Protein AF-A0A4U6M040-F1 (afdb_monomer)

Sequence (266 aa):
MNSTPEARLIQARLNLQAALERGDDSAPFRNAVLAAERGLAAAQAEQATAEREQRAADQQRLDERTTSTVSFAHTAVEASAGASVVEGVEMPSLTDDPAVTNAAARLAAAEDRLQREQTRYDAAHVEWTNVGRRLAEKQQVRDLIVARRAGGDERPEDAAELQAITLDIGSLQGIVADKRVAADNLKPLTAQRLVVEAGAALKKAQDAALFSLRKARIRALELALIDEHTAAVIEARAQGLSEFTGIPMLRDTQRVIHRTAAWEDR

Structure (mmCIF, N/CA/C/O backbone):
data_AF-A0A4U6M040-F1
#
_entry.id   AF-A0A4U6M040-F1
#
loop_
_atom_site.group_PDB
_atom_site.id
_atom_site.type_symbol
_atom_site.label_atom_id
_atom_site.label_alt_id
_atom_site.label_comp_id
_atom_site.label_asym_id
_atom_site.label_entity_id
_atom_site.label_seq_id
_atom_site.pdbx_PDB_ins_code
_atom_site.Cartn_x
_atom_site.Cartn_y
_atom_site.Cartn_z
_atom_site.occupancy
_atom_site.B_iso_or_equiv
_atom_site.auth_seq_id
_atom_site.auth_comp_id
_atom_site.auth_asym_id
_atom_site.auth_atom_id
_atom_site.pdbx_PDB_model_num
ATOM 1 N N . MET A 1 1 ? -24.771 -15.435 26.015 1.00 40.56 1 MET A N 1
ATOM 2 C CA . MET A 1 1 ? -23.330 -15.102 25.998 1.00 40.56 1 MET A CA 1
ATOM 3 C C . MET A 1 1 ? -22.561 -16.401 25.824 1.00 40.56 1 MET A C 1
ATOM 5 O O . MET A 1 1 ? -22.598 -17.225 26.726 1.00 40.56 1 MET A O 1
ATOM 9 N N . ASN A 1 2 ? -21.950 -16.630 24.661 1.00 49.09 2 ASN A N 1
ATOM 10 C CA . ASN A 1 2 ? -21.140 -17.830 24.435 1.00 49.09 2 ASN A CA 1
ATOM 11 C C . ASN A 1 2 ? -19.773 -17.624 25.100 1.00 49.09 2 ASN A C 1
ATOM 13 O O . ASN A 1 2 ? -19.044 -16.711 24.726 1.00 49.09 2 ASN A O 1
ATOM 17 N N . SER A 1 3 ? -19.442 -18.435 26.105 1.00 69.50 3 SER A N 1
ATOM 18 C CA . SER A 1 3 ? -18.135 -18.409 26.765 1.00 69.50 3 SER A CA 1
ATOM 19 C C . SER A 1 3 ? -17.027 -18.839 25.795 1.00 69.50 3 SER A C 1
ATOM 21 O O . SER A 1 3 ? -17.204 -19.770 24.993 1.00 69.50 3 SER A O 1
ATOM 23 N N . THR A 1 4 ? -15.877 -18.157 25.849 1.00 88.56 4 THR A N 1
ATOM 24 C CA . THR A 1 4 ? -14.707 -18.492 25.021 1.00 88.56 4 THR A CA 1
ATOM 25 C C . THR A 1 4 ? -14.246 -19.933 25.301 1.00 88.56 4 THR A C 1
ATOM 27 O O . THR A 1 4 ? -14.501 -20.454 26.393 1.00 88.56 4 THR A O 1
ATOM 30 N N . PRO A 1 5 ? -13.597 -20.621 24.341 1.00 87.00 5 PRO A N 1
ATOM 31 C CA . PRO A 1 5 ? -13.080 -21.980 24.552 1.00 87.00 5 PRO A CA 1
ATOM 32 C C . PRO A 1 5 ? -12.163 -22.080 25.784 1.00 87.00 5 PRO A C 1
ATOM 34 O O . PRO A 1 5 ? -12.237 -23.045 26.541 1.00 87.00 5 PRO A O 1
ATOM 37 N N . GLU A 1 6 ? -11.377 -21.033 26.044 1.00 88.06 6 GLU A N 1
ATOM 38 C CA . GLU A 1 6 ? -10.513 -20.896 27.222 1.00 88.06 6 GLU A CA 1
ATOM 39 C C . GLU A 1 6 ? -11.315 -20.769 28.522 1.00 88.06 6 GLU A C 1
ATOM 41 O O . GLU A 1 6 ? -11.050 -21.487 29.485 1.00 88.06 6 GLU A O 1
ATOM 46 N N . ALA A 1 7 ? -12.353 -19.924 28.542 1.00 89.75 7 ALA A N 1
ATOM 47 C CA . ALA A 1 7 ? -13.239 -19.798 29.698 1.00 89.75 7 ALA A CA 1
ATOM 48 C C . ALA A 1 7 ? -13.971 -21.117 30.003 1.00 89.75 7 ALA A C 1
ATOM 50 O O . ALA A 1 7 ? -14.162 -21.470 31.167 1.00 89.75 7 ALA A O 1
ATOM 51 N N . ARG A 1 8 ? -14.333 -21.888 28.967 1.00 90.44 8 ARG A N 1
ATOM 52 C CA . ARG A 1 8 ? -14.920 -23.229 29.124 1.00 90.44 8 ARG A CA 1
ATOM 53 C C . ARG A 1 8 ? -13.936 -24.232 29.729 1.00 90.44 8 ARG A C 1
ATOM 55 O O . ARG A 1 8 ? -14.341 -25.006 30.593 1.00 90.44 8 ARG A O 1
ATOM 62 N N . LEU A 1 9 ? -12.661 -24.201 29.332 1.00 91.44 9 LEU A N 1
ATOM 63 C CA . LEU A 1 9 ? -11.621 -25.055 29.916 1.00 91.44 9 LEU A CA 1
ATOM 64 C C . LEU A 1 9 ? -11.352 -24.711 31.387 1.00 91.44 9 LEU A C 1
ATOM 66 O O . LEU A 1 9 ? -11.275 -25.612 32.223 1.00 91.44 9 LEU A O 1
ATOM 70 N N . ILE A 1 10 ? -11.258 -23.419 31.712 1.00 92.06 10 ILE A N 1
ATOM 71 C CA . ILE A 1 10 ? -11.086 -22.940 33.091 1.00 92.06 10 ILE A CA 1
ATOM 72 C C . ILE A 1 10 ? -12.250 -23.426 33.961 1.00 92.06 10 ILE A C 1
ATOM 74 O O . ILE A 1 10 ? -12.027 -24.039 35.004 1.00 92.06 10 ILE A O 1
ATOM 78 N N . GLN A 1 11 ? -13.489 -23.243 33.497 1.00 91.94 11 GLN A N 1
ATOM 79 C CA . GLN A 1 11 ? -14.671 -23.684 34.235 1.00 91.94 11 GLN A CA 1
ATOM 80 C C . GLN A 1 11 ? -14.723 -25.211 34.411 1.00 91.94 11 GLN A C 1
ATOM 82 O O . GLN A 1 11 ? -15.058 -25.693 35.491 1.00 91.94 11 GLN A O 1
ATOM 87 N N . ALA A 1 12 ? -14.368 -25.988 33.382 1.00 90.56 12 ALA A N 1
ATOM 88 C CA . ALA A 1 12 ? -14.341 -27.449 33.467 1.00 90.56 12 ALA A CA 1
ATOM 89 C C . ALA A 1 12 ? -13.306 -27.955 34.490 1.00 90.56 12 ALA A C 1
ATOM 91 O O . ALA A 1 12 ? -13.589 -28.894 35.237 1.00 90.56 12 ALA A O 1
ATOM 92 N N . ARG A 1 13 ? -12.134 -27.308 34.571 1.00 91.50 13 ARG A N 1
ATOM 93 C CA . ARG A 1 13 ? -11.087 -27.634 35.554 1.00 91.50 13 ARG A CA 1
ATOM 94 C C . ARG A 1 13 ? -11.500 -27.280 36.982 1.00 91.50 13 ARG A C 1
ATOM 96 O O . ARG A 1 13 ? -11.292 -28.095 37.876 1.00 91.50 13 ARG A O 1
ATOM 103 N N . LEU A 1 14 ? -12.144 -26.129 37.181 1.00 92.94 14 LEU A N 1
ATOM 104 C CA . LEU A 1 14 ? -12.703 -25.740 38.483 1.00 92.94 14 LEU A CA 1
ATOM 105 C C . LEU A 1 14 ? -13.760 -26.742 38.969 1.00 92.94 14 LEU A C 1
ATOM 107 O O . LEU A 1 14 ? -13.735 -27.161 40.124 1.00 92.94 14 LEU A O 1
ATOM 111 N N . ASN A 1 15 ? -14.647 -27.189 38.075 1.00 88.44 15 ASN A N 1
ATOM 112 C CA . ASN A 1 15 ? -15.672 -28.178 38.412 1.00 88.44 15 ASN A CA 1
ATOM 113 C C . ASN A 1 15 ? -15.065 -29.547 38.778 1.00 88.44 15 ASN A C 1
ATOM 115 O O . ASN A 1 15 ? -15.544 -30.198 39.704 1.00 88.44 15 ASN A O 1
ATOM 119 N N . LEU A 1 16 ? -13.999 -29.974 38.088 1.00 87.06 16 LEU A N 1
ATOM 120 C CA . LEU A 1 16 ? -13.255 -31.191 38.436 1.00 87.06 16 LEU A CA 1
ATOM 121 C C . LEU A 1 16 ? -12.594 -31.076 39.813 1.00 87.06 16 LEU A C 1
ATOM 123 O O . LEU A 1 16 ? -12.681 -32.011 40.604 1.00 87.06 16 LEU A O 1
ATOM 127 N N . GLN A 1 17 ? -11.966 -29.939 40.111 1.00 87.69 17 GLN A N 1
ATOM 128 C CA . GLN A 1 17 ? -11.338 -29.701 41.409 1.00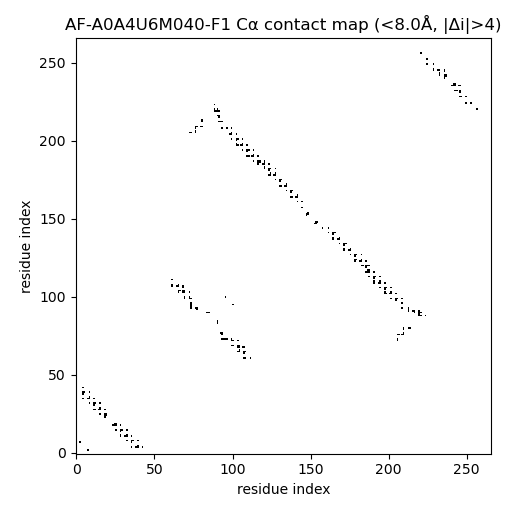 87.69 17 GLN A CA 1
ATOM 129 C C . GLN A 1 17 ? -12.365 -29.774 42.550 1.00 87.69 17 GLN A C 1
ATOM 131 O O . GLN A 1 17 ? -12.162 -30.521 43.504 1.00 87.69 17 GLN A O 1
ATOM 136 N N . ALA A 1 18 ? -13.509 -29.103 42.406 1.00 81.44 18 ALA A N 1
ATOM 137 C CA . ALA A 1 18 ? -14.580 -29.131 43.402 1.00 81.44 18 ALA A CA 1
ATOM 138 C C . ALA A 1 18 ? -15.203 -30.531 43.597 1.00 81.44 18 ALA A C 1
ATOM 140 O O . ALA A 1 18 ? -15.710 -30.841 44.675 1.00 81.44 18 ALA A O 1
ATOM 141 N N . ALA A 1 19 ? -15.208 -31.384 42.567 1.00 77.94 19 ALA A N 1
ATOM 142 C CA . ALA A 1 19 ? -15.653 -32.776 42.685 1.00 77.94 19 ALA A CA 1
ATOM 143 C C . ALA A 1 19 ? -14.635 -33.643 43.444 1.00 77.94 19 ALA A C 1
ATOM 145 O O . ALA A 1 19 ? -15.022 -34.448 44.289 1.00 77.94 19 ALA A O 1
ATOM 146 N N . LEU A 1 20 ? -13.337 -33.439 43.195 1.00 80.62 20 LEU A N 1
ATOM 147 C CA . LEU A 1 20 ? -12.260 -34.137 43.904 1.00 80.62 20 LEU A CA 1
ATOM 148 C C . LEU A 1 20 ? -12.205 -33.756 45.390 1.00 80.62 20 LEU A C 1
ATOM 150 O O . LEU A 1 20 ? -12.041 -34.635 46.229 1.00 80.62 20 LEU A O 1
ATOM 154 N N . GLU A 1 21 ? -12.392 -32.475 45.719 1.00 81.44 21 GLU A N 1
ATOM 155 C CA . GLU A 1 21 ? -12.419 -31.980 47.106 1.00 81.44 21 GLU A CA 1
ATOM 156 C C . GLU A 1 21 ? -13.603 -32.537 47.914 1.00 81.44 21 GLU A C 1
ATOM 158 O O . GLU A 1 21 ? -13.488 -32.734 49.122 1.00 81.44 21 GLU A O 1
ATOM 163 N N . ARG A 1 22 ? -14.731 -32.830 47.253 1.00 85.50 22 ARG A N 1
ATOM 164 C CA . ARG A 1 22 ? -15.936 -33.404 47.878 1.00 85.50 22 ARG A CA 1
ATOM 165 C C . ARG A 1 22 ? -15.965 -34.937 47.894 1.00 85.50 22 ARG A C 1
ATOM 167 O O . ARG A 1 22 ? -16.805 -35.506 48.583 1.00 85.50 22 ARG A O 1
ATOM 174 N N . GLY A 1 23 ? -15.055 -35.599 47.173 1.00 80.12 23 GLY A N 1
ATOM 175 C CA . GLY A 1 23 ? -15.032 -37.060 47.032 1.00 80.12 23 GLY A CA 1
ATOM 176 C C . GLY A 1 23 ? -16.113 -37.625 46.097 1.00 80.12 23 GLY A C 1
ATOM 177 O O . GLY A 1 23 ? -16.429 -38.809 46.188 1.00 80.12 23 GLY A O 1
ATOM 178 N N . ASP A 1 24 ? -16.676 -36.793 45.215 1.00 84.00 24 ASP A N 1
ATOM 179 C CA . ASP A 1 24 ? -17.697 -37.191 44.238 1.00 84.00 24 ASP A CA 1
ATOM 180 C C . ASP A 1 24 ? -17.094 -38.040 43.096 1.00 84.00 24 ASP A C 1
ATOM 182 O O . ASP A 1 24 ? -15.877 -38.059 42.872 1.00 84.00 24 ASP A O 1
ATOM 186 N N . ASP A 1 25 ? -17.946 -38.701 42.300 1.00 82.50 25 ASP A N 1
ATOM 187 C CA . ASP A 1 25 ? -17.506 -39.337 41.052 1.00 82.50 25 ASP A CA 1
ATOM 188 C C . ASP A 1 25 ? -16.893 -38.293 40.098 1.00 82.50 25 ASP A C 1
ATOM 190 O O . ASP A 1 25 ? -17.564 -37.406 39.566 1.00 82.50 25 ASP A O 1
ATOM 194 N N . SER A 1 26 ? -15.582 -38.410 39.876 1.00 86.56 26 SER A N 1
ATOM 195 C CA . SER A 1 26 ? -14.810 -37.480 39.049 1.00 86.56 26 SER A CA 1
ATOM 196 C C . SER A 1 26 ? -14.852 -37.798 37.549 1.00 86.56 26 SER A C 1
ATOM 198 O O . SER A 1 26 ? -14.445 -36.956 36.743 1.00 86.56 26 SER A O 1
ATOM 200 N N . ALA A 1 27 ? -15.344 -38.975 37.144 1.00 85.81 27 ALA A N 1
ATOM 201 C CA . ALA A 1 27 ? -15.404 -39.392 35.742 1.00 85.81 27 ALA A CA 1
ATOM 202 C C . ALA A 1 27 ? -16.131 -38.390 34.814 1.00 85.81 27 ALA A C 1
ATOM 204 O O . ALA A 1 27 ? -15.547 -38.012 33.789 1.00 85.81 27 ALA A O 1
ATOM 205 N N . PRO A 1 28 ? -17.339 -37.879 35.140 1.00 84.56 28 PRO A N 1
ATOM 206 C CA . PRO A 1 28 ? -18.028 -36.909 34.283 1.00 84.56 28 PRO A CA 1
ATOM 207 C C . PRO A 1 28 ? -17.266 -35.582 34.145 1.00 84.56 28 PRO A C 1
ATOM 209 O O . PRO A 1 28 ? -17.227 -35.002 33.059 1.00 84.56 28 PRO A O 1
ATOM 212 N N . PHE A 1 29 ? -16.597 -35.121 35.205 1.00 80.88 29 PHE A N 1
ATOM 213 C CA . PHE A 1 29 ? -15.828 -33.873 35.182 1.00 80.88 29 PHE A CA 1
ATOM 214 C C . PHE A 1 29 ? -14.517 -34.009 34.399 1.00 80.88 29 PHE A C 1
ATOM 216 O O . PHE A 1 29 ? -14.142 -33.097 33.664 1.00 80.88 29 PHE A O 1
ATOM 223 N N . ARG A 1 30 ? -13.852 -35.171 34.473 1.00 87.25 30 ARG A N 1
ATOM 224 C CA . ARG A 1 30 ? -12.689 -35.482 33.623 1.00 87.25 30 ARG A CA 1
ATOM 225 C C . ARG A 1 30 ? -13.071 -35.503 32.143 1.00 87.25 30 ARG A C 1
ATOM 227 O O . ARG A 1 30 ? -12.356 -34.932 31.322 1.00 87.25 30 ARG A O 1
ATOM 234 N N . ASN A 1 31 ? -14.225 -36.080 31.806 1.00 89.06 31 ASN A N 1
ATOM 235 C CA . ASN A 1 31 ? -14.749 -36.054 30.439 1.00 89.06 31 ASN A CA 1
ATOM 236 C C . ASN A 1 31 ? -15.064 -34.626 29.966 1.00 89.06 31 ASN A C 1
ATOM 238 O O . ASN A 1 31 ? -14.783 -34.293 28.815 1.00 89.06 31 ASN A O 1
ATOM 242 N N . ALA A 1 32 ? -15.586 -33.764 30.845 1.00 88.50 32 ALA A N 1
ATOM 243 C CA . ALA A 1 32 ? -15.834 -32.357 30.531 1.00 88.50 32 ALA A CA 1
ATOM 244 C C . ALA A 1 32 ? -14.537 -31.564 30.275 1.00 88.50 32 ALA A C 1
ATOM 246 O O . ALA A 1 32 ? -14.495 -30.767 29.338 1.00 88.50 32 ALA A O 1
ATOM 247 N N . VAL A 1 33 ? -13.469 -31.809 31.048 1.00 91.12 33 VAL A N 1
ATOM 248 C CA . VAL A 1 33 ? -12.138 -31.223 30.789 1.00 91.12 33 VAL A CA 1
ATOM 249 C C . VAL A 1 33 ? -11.610 -31.678 29.429 1.00 91.12 33 VAL A C 1
ATOM 251 O O . VAL A 1 33 ? -11.264 -30.832 28.612 1.00 91.12 33 VAL A O 1
ATOM 254 N N . LEU A 1 34 ? -11.643 -32.982 29.134 1.00 94.06 34 LEU A N 1
ATOM 255 C CA . LEU A 1 34 ? -11.212 -33.511 27.834 1.00 94.06 34 LEU A CA 1
ATOM 256 C C . LEU A 1 34 ? -12.016 -32.919 26.666 1.00 94.06 34 LEU A C 1
ATOM 258 O O . LEU A 1 34 ? -11.453 -32.611 25.616 1.00 94.06 34 LEU A O 1
ATOM 262 N N . ALA A 1 35 ? -13.329 -32.741 26.830 1.00 92.38 35 ALA A N 1
ATOM 263 C CA . ALA A 1 35 ? -14.174 -32.119 25.815 1.00 92.38 35 ALA A CA 1
ATOM 264 C C . ALA A 1 35 ? -13.814 -30.637 25.598 1.00 92.38 35 ALA A C 1
ATOM 266 O O . ALA A 1 35 ? -13.748 -30.184 24.454 1.00 92.38 35 ALA A O 1
ATOM 267 N N . ALA A 1 36 ? -13.535 -29.894 26.673 1.00 92.06 36 ALA A N 1
ATOM 268 C CA . ALA A 1 36 ? -13.109 -28.499 26.594 1.00 92.06 36 ALA A CA 1
ATOM 269 C C . ALA A 1 36 ? -11.708 -28.346 25.974 1.00 92.06 36 ALA A C 1
ATOM 271 O O . ALA A 1 36 ? -11.504 -27.447 25.162 1.00 92.06 36 ALA A O 1
ATOM 272 N N . GLU A 1 37 ? -10.769 -29.245 26.282 1.00 93.75 37 GLU A N 1
ATOM 273 C CA . GLU A 1 37 ? -9.428 -29.270 25.679 1.00 93.75 37 GLU A CA 1
ATOM 274 C C . GLU A 1 37 ? -9.491 -29.561 24.176 1.00 93.75 37 GLU A C 1
ATOM 276 O O . GLU A 1 37 ? -8.850 -28.863 23.391 1.00 93.75 37 GLU A O 1
ATOM 281 N N . ARG A 1 38 ? -10.328 -30.518 23.750 1.00 94.38 38 ARG A N 1
ATOM 282 C CA . ARG A 1 38 ? -10.585 -30.762 22.319 1.00 94.38 38 ARG A CA 1
ATOM 283 C C . ARG A 1 38 ? -11.210 -29.548 21.636 1.00 94.38 38 ARG A C 1
ATOM 285 O O . ARG A 1 38 ? -10.815 -29.216 20.524 1.00 94.38 38 ARG A O 1
ATOM 292 N N . GLY A 1 39 ? -12.159 -28.879 22.293 1.00 92.12 39 GLY A N 1
ATOM 293 C CA . GLY A 1 39 ? -12.784 -27.662 21.770 1.00 92.12 39 GLY A CA 1
ATOM 294 C C . GLY A 1 39 ? -11.798 -26.500 21.613 1.00 92.12 39 GLY A C 1
ATOM 295 O O . GLY A 1 39 ? -11.846 -25.793 20.610 1.00 92.12 39 GLY A O 1
ATOM 296 N N . LEU A 1 40 ? -10.878 -26.325 22.567 1.00 92.62 40 LEU A N 1
ATOM 297 C CA . LEU A 1 40 ? -9.805 -25.333 22.473 1.00 92.62 40 LEU A CA 1
ATOM 298 C C . LEU A 1 40 ? -8.827 -25.670 21.340 1.00 92.62 40 LEU A C 1
ATOM 300 O O . LEU A 1 40 ? -8.502 -24.794 20.545 1.00 92.62 40 LEU A O 1
ATOM 304 N N . ALA A 1 41 ? -8.408 -26.934 21.230 1.00 94.06 41 ALA A N 1
ATOM 305 C CA . ALA A 1 41 ? -7.524 -27.384 20.158 1.00 94.06 41 ALA A CA 1
ATOM 306 C C . ALA A 1 41 ? -8.159 -27.195 18.768 1.00 94.06 41 ALA A C 1
ATOM 308 O O . ALA A 1 41 ? -7.481 -26.753 17.843 1.00 94.06 41 ALA A O 1
ATOM 309 N N . ALA A 1 42 ? -9.460 -27.471 18.625 1.00 93.31 42 ALA A N 1
ATOM 310 C CA . ALA A 1 42 ? -10.199 -27.230 17.386 1.00 93.31 42 ALA A CA 1
ATOM 311 C C . ALA A 1 42 ? -10.252 -25.734 17.032 1.00 93.31 42 ALA A C 1
ATOM 313 O O . ALA A 1 42 ? -9.921 -25.368 15.909 1.00 93.31 42 ALA A O 1
ATOM 314 N N . ALA A 1 43 ? -10.567 -24.865 17.998 1.00 91.44 43 ALA A N 1
ATOM 315 C CA . ALA A 1 43 ? -10.590 -23.417 17.779 1.00 91.44 43 ALA A CA 1
ATOM 316 C C . ALA A 1 43 ? -9.208 -22.860 17.385 1.00 91.44 43 ALA A C 1
ATOM 318 O O . ALA A 1 43 ? -9.101 -22.016 16.498 1.00 91.44 43 ALA A O 1
ATOM 319 N N . GLN A 1 44 ? -8.136 -23.362 18.004 1.00 93.12 44 GLN A N 1
ATOM 320 C CA . GLN A 1 44 ? -6.764 -22.993 17.642 1.00 93.12 44 GLN A CA 1
ATOM 321 C C . GLN A 1 44 ? -6.383 -23.492 16.243 1.00 93.12 44 GLN A C 1
ATOM 323 O O . GLN A 1 44 ? -5.707 -22.778 15.504 1.00 93.12 44 GLN A O 1
ATOM 328 N N . ALA A 1 45 ? -6.819 -24.696 15.863 1.00 93.56 45 ALA A N 1
ATOM 329 C CA . ALA A 1 45 ? -6.592 -25.231 14.526 1.00 93.56 45 ALA A CA 1
ATOM 330 C C . ALA A 1 45 ? -7.321 -24.405 13.453 1.00 93.56 45 ALA A C 1
ATOM 332 O O . ALA A 1 45 ? -6.696 -24.051 12.457 1.00 93.56 45 ALA A O 1
ATOM 333 N N . GLU A 1 46 ? -8.585 -24.039 13.686 1.00 92.62 46 GLU A N 1
ATOM 334 C CA . GLU A 1 46 ? -9.373 -23.167 12.799 1.00 92.62 46 GLU A CA 1
ATOM 335 C C . GLU A 1 46 ? -8.731 -21.784 12.634 1.00 92.62 46 GLU A C 1
ATOM 337 O O . GLU A 1 46 ? -8.613 -21.266 11.520 1.00 92.62 46 GLU A O 1
ATOM 342 N N . GLN A 1 47 ? -8.251 -21.195 13.732 1.00 91.56 47 GLN A N 1
ATOM 343 C CA . GLN A 1 47 ? -7.536 -19.924 13.677 1.00 91.56 47 GLN A CA 1
ATOM 344 C C . GLN A 1 47 ? -6.228 -20.054 12.886 1.00 91.56 47 GLN A C 1
ATOM 346 O O . GLN A 1 47 ? -5.940 -19.226 12.023 1.00 91.56 47 GLN A O 1
ATOM 351 N N . ALA A 1 48 ? -5.457 -21.119 13.117 1.00 92.62 48 ALA A N 1
ATOM 352 C CA . ALA A 1 48 ? -4.222 -21.363 12.383 1.00 92.62 48 ALA A CA 1
ATOM 353 C C . ALA A 1 48 ? -4.467 -21.577 10.879 1.00 92.62 48 ALA A C 1
ATOM 355 O O . ALA A 1 48 ? -3.650 -21.141 10.067 1.00 92.62 48 ALA A O 1
ATOM 356 N N . THR A 1 49 ? -5.566 -22.229 10.485 1.00 94.25 49 THR A N 1
ATOM 357 C CA . THR A 1 49 ? -5.941 -22.368 9.070 1.00 94.25 49 THR A CA 1
ATOM 358 C C . THR A 1 49 ? -6.341 -21.031 8.460 1.00 94.25 49 THR A C 1
ATOM 360 O O . THR A 1 49 ? -5.795 -20.676 7.417 1.00 94.25 49 THR A O 1
ATOM 363 N N . ALA A 1 50 ? -7.178 -20.244 9.142 1.00 91.88 50 ALA A N 1
ATOM 364 C CA . ALA A 1 50 ? -7.593 -18.926 8.663 1.00 91.88 50 ALA A CA 1
ATOM 365 C C . ALA A 1 50 ? -6.394 -17.977 8.488 1.00 91.88 50 ALA A C 1
ATOM 367 O O . ALA A 1 50 ? -6.279 -17.284 7.480 1.00 91.88 50 ALA A O 1
ATOM 368 N N . GLU A 1 51 ? -5.440 -17.993 9.425 1.00 92.69 51 GLU A N 1
ATOM 369 C CA . GLU A 1 51 ? -4.211 -17.205 9.310 1.00 92.69 51 GLU A CA 1
ATOM 370 C C . GLU A 1 51 ? -3.339 -17.643 8.127 1.00 92.69 51 GLU A C 1
ATOM 372 O O . GLU A 1 51 ? -2.728 -16.801 7.467 1.00 92.69 51 GLU A O 1
ATOM 377 N N . ARG A 1 52 ? -3.249 -18.949 7.847 1.00 93.31 52 ARG A N 1
ATOM 378 C CA . ARG A 1 52 ? -2.494 -19.458 6.691 1.00 93.31 52 ARG A CA 1
ATOM 379 C C . ARG A 1 52 ? -3.144 -19.043 5.377 1.00 93.31 52 ARG A C 1
ATOM 381 O O . ARG A 1 52 ? -2.434 -18.585 4.487 1.00 93.31 52 ARG A O 1
ATOM 388 N N . GLU A 1 53 ? -4.461 -19.174 5.271 1.00 93.81 53 GLU A N 1
ATOM 389 C CA . GLU A 1 53 ? -5.228 -18.762 4.092 1.00 93.81 53 GLU A CA 1
ATOM 390 C C . GLU A 1 53 ? -5.090 -17.261 3.839 1.00 93.81 53 GLU A C 1
ATOM 392 O O . GLU A 1 53 ? -4.804 -16.844 2.718 1.00 93.81 53 GLU A O 1
ATOM 397 N N . GLN A 1 54 ? -5.191 -16.449 4.892 1.00 91.69 54 GLN A N 1
ATOM 398 C CA . GLN A 1 54 ? -5.009 -15.007 4.784 1.00 91.69 54 GLN A CA 1
ATOM 399 C C . GLN A 1 54 ? -3.592 -14.643 4.325 1.00 91.69 54 GLN A C 1
ATOM 401 O O . GLN A 1 54 ? -3.432 -13.817 3.429 1.00 91.69 54 GLN A O 1
ATOM 406 N N . ARG A 1 55 ? -2.555 -15.289 4.877 1.00 89.19 55 ARG A N 1
ATOM 407 C CA . ARG A 1 55 ? -1.164 -15.076 4.436 1.00 89.19 55 ARG A CA 1
ATOM 408 C C . ARG A 1 55 ? -0.953 -15.489 2.979 1.00 89.19 55 ARG A C 1
ATOM 410 O O . ARG A 1 55 ? -0.246 -14.790 2.261 1.00 89.19 55 ARG A O 1
ATOM 417 N N . ALA A 1 56 ? -1.558 -16.592 2.543 1.00 92.62 56 ALA A N 1
ATOM 418 C CA . ALA A 1 56 ? -1.481 -17.042 1.156 1.00 92.62 56 ALA A CA 1
ATOM 419 C C . ALA A 1 56 ? -2.152 -16.042 0.199 1.00 92.62 56 ALA A C 1
ATOM 421 O O . ALA A 1 56 ? -1.554 -15.665 -0.806 1.00 92.62 56 ALA A O 1
ATOM 422 N N . ALA A 1 57 ? -3.344 -15.547 0.545 1.00 91.62 57 ALA A N 1
ATOM 423 C CA . ALA A 1 57 ? -4.043 -14.528 -0.238 1.00 91.62 57 ALA A CA 1
ATOM 424 C C . ALA A 1 57 ? -3.272 -13.196 -0.282 1.00 91.62 57 ALA A C 1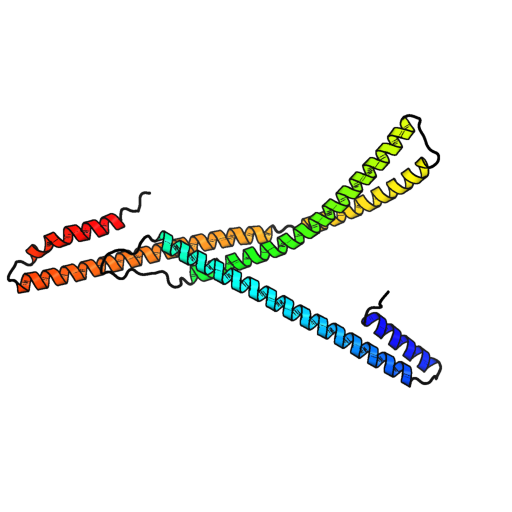
ATOM 426 O O . ALA A 1 57 ? -3.197 -12.543 -1.323 1.00 91.62 57 ALA A O 1
ATOM 427 N N . ASP A 1 58 ? -2.664 -12.789 0.835 1.00 87.19 58 ASP A N 1
ATOM 428 C CA . ASP A 1 58 ? -1.826 -11.592 0.897 1.00 87.19 58 ASP A CA 1
ATOM 429 C C . ASP A 1 58 ? -0.591 -11.710 -0.002 1.00 87.19 58 ASP A C 1
ATOM 431 O O . ASP A 1 58 ? -0.271 -10.757 -0.714 1.00 87.19 58 ASP A O 1
ATOM 435 N N . GLN A 1 59 ? 0.066 -12.873 -0.005 1.00 90.38 59 GLN A N 1
ATOM 436 C CA . GLN A 1 59 ? 1.216 -13.129 -0.867 1.00 90.38 59 GLN A CA 1
ATOM 437 C C . GLN A 1 59 ? 0.822 -13.111 -2.347 1.00 90.38 59 GLN A C 1
ATOM 439 O O . GLN A 1 59 ? 1.468 -12.429 -3.137 1.00 90.38 59 GLN A O 1
ATOM 444 N N . GLN A 1 60 ? -0.277 -13.776 -2.709 1.00 92.69 60 GLN A N 1
ATOM 445 C CA . GLN A 1 60 ? -0.745 -13.817 -4.093 1.00 92.69 60 GLN A CA 1
ATOM 446 C C . GLN A 1 60 ? -1.043 -12.412 -4.641 1.00 92.69 60 GLN A C 1
ATOM 448 O O . GLN A 1 60 ? -0.614 -12.075 -5.743 1.00 92.69 60 GLN A O 1
ATOM 453 N N . ARG A 1 61 ? -1.710 -11.553 -3.857 1.00 90.75 61 ARG A N 1
ATOM 454 C CA . ARG A 1 61 ? -1.968 -10.158 -4.260 1.00 90.75 61 ARG A CA 1
ATOM 455 C C . ARG A 1 61 ? -0.679 -9.372 -4.502 1.00 90.75 61 ARG A C 1
ATOM 457 O O . ARG A 1 61 ? -0.619 -8.558 -5.423 1.00 90.75 61 ARG A O 1
ATOM 464 N N . LEU A 1 62 ? 0.345 -9.588 -3.673 1.00 89.81 62 LEU A N 1
ATOM 465 C CA . LEU A 1 62 ? 1.643 -8.936 -3.841 1.00 89.81 62 LEU A CA 1
ATOM 466 C C . LEU A 1 62 ? 2.356 -9.423 -5.110 1.00 89.81 62 LEU A C 1
ATOM 468 O O . LEU A 1 62 ? 2.929 -8.606 -5.834 1.00 89.81 62 LEU A O 1
ATOM 472 N N . ASP A 1 63 ? 2.299 -10.723 -5.393 1.00 90.31 63 ASP A N 1
ATOM 473 C CA . ASP A 1 63 ? 2.914 -11.328 -6.577 1.00 90.31 63 ASP A CA 1
ATOM 474 C C . ASP A 1 63 ? 2.243 -10.834 -7.872 1.00 90.31 63 ASP A C 1
ATOM 476 O O . ASP A 1 63 ? 2.929 -10.437 -8.819 1.00 90.31 63 ASP A O 1
ATOM 480 N N . GLU A 1 64 ? 0.908 -10.763 -7.898 1.00 91.19 64 GLU A N 1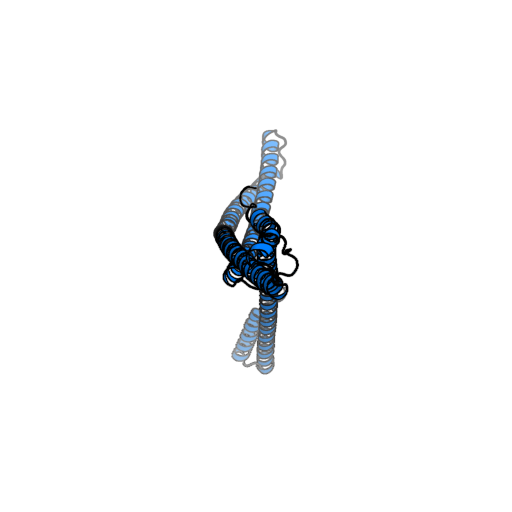
ATOM 481 C CA . GLU A 1 64 ? 0.130 -10.213 -9.018 1.00 91.19 64 GLU A CA 1
ATOM 482 C C . GLU A 1 64 ? 0.488 -8.743 -9.284 1.00 91.19 64 GLU A C 1
ATOM 484 O O . GLU A 1 64 ? 0.775 -8.356 -10.422 1.00 91.19 64 GLU A O 1
ATOM 489 N N . ARG A 1 65 ? 0.551 -7.922 -8.227 1.00 91.00 65 ARG A N 1
ATOM 490 C CA . ARG A 1 65 ? 0.935 -6.509 -8.338 1.00 91.00 65 ARG A CA 1
ATOM 491 C C . ARG A 1 65 ? 2.372 -6.351 -8.824 1.00 91.00 65 ARG A C 1
ATOM 493 O O . ARG A 1 65 ? 2.631 -5.538 -9.705 1.00 91.00 65 ARG A O 1
ATOM 500 N N . THR A 1 66 ? 3.293 -7.145 -8.284 1.00 90.44 66 THR A N 1
ATOM 501 C CA . THR A 1 66 ? 4.703 -7.143 -8.693 1.00 90.44 66 THR A CA 1
ATOM 502 C C . THR A 1 66 ? 4.834 -7.469 -10.175 1.00 90.44 66 THR A C 1
ATOM 504 O O . THR A 1 66 ? 5.466 -6.715 -10.912 1.00 90.44 66 THR A O 1
ATOM 507 N N . THR A 1 67 ? 4.174 -8.536 -10.626 1.00 91.62 67 THR A N 1
ATOM 508 C CA . THR A 1 67 ? 4.176 -8.962 -12.031 1.00 91.62 67 THR A CA 1
ATOM 509 C C . THR A 1 67 ? 3.632 -7.861 -12.943 1.00 91.62 67 THR A C 1
ATOM 511 O O . THR A 1 67 ? 4.263 -7.514 -13.943 1.00 91.62 67 THR A O 1
ATOM 514 N N . SER A 1 68 ? 2.505 -7.247 -12.567 1.00 90.88 68 SER A N 1
ATOM 515 C CA . SER A 1 68 ? 1.907 -6.143 -13.323 1.00 90.88 68 SER A CA 1
ATOM 516 C C . SER A 1 68 ? 2.829 -4.921 -13.403 1.00 90.88 68 SER A C 1
ATOM 518 O O . SER A 1 68 ? 2.999 -4.355 -14.483 1.00 90.88 68 SER A O 1
ATOM 520 N N . THR A 1 69 ? 3.436 -4.500 -12.289 1.00 91.06 69 THR A N 1
ATOM 521 C CA . THR A 1 69 ? 4.315 -3.320 -12.254 1.00 91.06 69 THR A CA 1
ATOM 522 C C . THR A 1 69 ? 5.602 -3.552 -13.045 1.00 91.06 69 THR A C 1
ATOM 524 O O . THR A 1 69 ? 6.045 -2.652 -13.756 1.00 91.06 69 THR A O 1
ATOM 527 N N . VAL A 1 70 ? 6.187 -4.754 -12.972 1.00 92.19 70 VAL A N 1
ATOM 528 C CA . VAL A 1 70 ? 7.369 -5.131 -13.768 1.00 92.19 70 VAL A CA 1
ATOM 529 C C . VAL A 1 70 ? 7.046 -5.093 -15.261 1.00 92.19 70 VAL A C 1
ATOM 531 O O . VAL A 1 70 ? 7.764 -4.446 -16.022 1.00 92.19 70 VAL A O 1
ATOM 534 N N . SER A 1 71 ? 5.940 -5.717 -15.680 1.00 91.25 71 SER A N 1
ATOM 535 C CA . SER A 1 71 ? 5.517 -5.716 -17.086 1.00 91.25 71 SER A CA 1
ATOM 536 C C . SER A 1 71 ? 5.269 -4.297 -17.609 1.00 91.25 71 SER A C 1
ATOM 538 O O . SER A 1 71 ? 5.757 -3.936 -18.685 1.00 91.25 71 SER A O 1
ATOM 540 N N . PHE A 1 72 ? 4.576 -3.461 -16.830 1.00 91.50 72 PHE A N 1
ATOM 541 C CA . PHE A 1 72 ? 4.345 -2.062 -17.185 1.00 91.50 72 PHE A CA 1
ATOM 542 C C . PHE A 1 72 ? 5.661 -1.285 -17.327 1.00 91.50 72 PHE A C 1
ATOM 544 O O . PHE A 1 72 ? 5.834 -0.526 -18.281 1.00 91.50 72 PHE A O 1
ATOM 551 N N . ALA A 1 73 ? 6.609 -1.499 -16.410 1.00 91.31 73 ALA A N 1
ATOM 552 C CA . ALA A 1 73 ? 7.892 -0.812 -16.427 1.00 91.31 73 ALA A CA 1
ATOM 553 C C . ALA A 1 73 ? 8.729 -1.147 -17.670 1.00 91.31 73 ALA A C 1
ATOM 555 O O . ALA A 1 73 ? 9.278 -0.222 -18.272 1.00 91.31 73 ALA A O 1
ATOM 556 N N . HIS A 1 74 ? 8.796 -2.422 -18.070 1.00 89.19 74 HIS A N 1
ATOM 557 C CA . HIS A 1 74 ? 9.491 -2.840 -19.296 1.00 89.19 74 HIS A CA 1
ATOM 558 C C . HIS A 1 74 ? 8.803 -2.301 -20.547 1.00 89.19 74 HIS A C 1
ATOM 560 O O . HIS A 1 74 ? 9.459 -1.685 -21.385 1.00 89.19 74 HIS A O 1
ATOM 566 N N . THR A 1 75 ? 7.473 -2.413 -20.619 1.00 88.62 75 THR A N 1
ATOM 567 C CA . THR A 1 75 ? 6.682 -1.884 -21.745 1.00 88.62 75 THR A CA 1
ATOM 568 C C . THR A 1 75 ? 6.910 -0.382 -21.932 1.00 88.62 75 THR A C 1
ATOM 570 O O . THR A 1 75 ? 7.055 0.094 -23.057 1.00 88.62 75 THR A O 1
ATOM 573 N N . ALA A 1 76 ? 6.990 0.382 -20.837 1.00 87.12 76 ALA A N 1
ATOM 574 C CA . ALA A 1 76 ? 7.268 1.814 -20.889 1.00 87.12 76 ALA A CA 1
ATOM 575 C C . ALA A 1 76 ? 8.669 2.126 -21.448 1.00 87.12 76 ALA A C 1
ATOM 577 O O . ALA A 1 76 ? 8.820 3.078 -22.220 1.00 87.12 76 ALA A O 1
ATOM 578 N N . VAL A 1 77 ? 9.688 1.331 -21.095 1.00 86.06 77 VAL A N 1
ATOM 579 C CA . VAL A 1 77 ? 11.049 1.493 -21.637 1.00 86.06 77 VAL A CA 1
ATOM 580 C C . VAL A 1 77 ? 11.081 1.164 -23.126 1.00 86.06 77 VAL A C 1
ATOM 582 O O . VAL A 1 77 ? 11.604 1.956 -23.909 1.00 86.06 77 VAL A O 1
ATOM 585 N N . GLU A 1 78 ? 10.487 0.044 -23.538 1.00 86.06 78 GLU A N 1
ATOM 586 C CA . GLU A 1 78 ? 10.439 -0.350 -24.948 1.00 86.06 78 GLU A CA 1
ATOM 587 C C . GLU A 1 78 ? 9.683 0.666 -25.808 1.00 86.06 78 GLU A C 1
ATOM 589 O O . GLU A 1 78 ? 10.184 1.073 -26.857 1.00 86.06 78 GLU A O 1
ATOM 594 N N . ALA A 1 79 ? 8.529 1.152 -25.337 1.00 84.25 79 ALA A N 1
ATOM 595 C CA . ALA A 1 79 ? 7.777 2.206 -26.013 1.00 84.25 79 ALA A CA 1
ATOM 596 C C . ALA A 1 79 ? 8.607 3.496 -26.158 1.00 84.25 79 ALA A C 1
ATOM 598 O O . ALA A 1 79 ? 8.619 4.120 -27.220 1.00 84.25 79 ALA A O 1
ATOM 599 N N . SER A 1 80 ? 9.364 3.865 -25.119 1.00 82.88 80 SER A N 1
ATOM 600 C CA . SER A 1 80 ? 10.244 5.045 -25.125 1.00 82.88 80 SER A CA 1
ATOM 601 C C . SER A 1 80 ? 11.475 4.883 -26.023 1.00 82.88 80 SER A C 1
ATOM 603 O O . SER A 1 80 ? 12.110 5.871 -26.408 1.00 82.88 80 SER A O 1
ATOM 605 N N . ALA A 1 81 ? 11.846 3.652 -26.372 1.00 80.62 81 ALA A N 1
ATOM 606 C CA . ALA A 1 81 ? 12.950 3.367 -27.281 1.00 80.62 81 ALA A CA 1
ATOM 607 C C . ALA A 1 81 ? 12.592 3.580 -28.762 1.00 80.62 81 ALA A C 1
ATOM 609 O O . ALA A 1 81 ? 13.493 3.565 -29.602 1.00 80.62 81 ALA A O 1
ATOM 610 N N . GLY A 1 82 ? 11.313 3.812 -29.080 1.00 71.94 82 GLY A N 1
ATOM 611 C CA . GLY A 1 82 ? 10.830 4.079 -30.434 1.00 71.94 82 GLY A CA 1
ATOM 612 C C . GLY A 1 82 ? 10.572 2.816 -31.262 1.00 71.94 82 GLY A C 1
ATOM 613 O O . GLY A 1 82 ? 10.918 1.700 -30.865 1.00 71.94 82 GLY A O 1
ATOM 614 N N . ALA A 1 83 ? 9.935 3.004 -32.422 1.00 62.75 83 ALA A N 1
ATOM 615 C CA . ALA A 1 83 ? 9.502 1.917 -33.296 1.00 62.75 83 ALA A CA 1
ATOM 616 C C . ALA A 1 83 ? 10.685 1.179 -33.951 1.00 62.75 83 ALA A C 1
ATOM 618 O O . ALA A 1 83 ? 11.589 1.787 -34.523 1.00 62.75 83 ALA A O 1
ATOM 619 N N . SER A 1 84 ? 10.636 -0.149 -33.882 1.00 58.56 84 SER A N 1
ATOM 620 C CA . SER A 1 84 ? 11.623 -1.100 -34.401 1.00 58.56 84 SER A CA 1
ATOM 621 C C . SER A 1 84 ? 11.491 -1.297 -35.915 1.00 58.56 84 SER A C 1
ATOM 623 O O . SER A 1 84 ? 11.079 -2.368 -36.351 1.00 58.56 84 SER A O 1
ATOM 625 N N . VAL A 1 85 ? 11.750 -0.278 -36.738 1.00 56.16 85 VAL A N 1
ATOM 626 C CA . VAL A 1 85 ? 11.543 -0.430 -38.190 1.00 56.16 85 VAL A CA 1
ATOM 627 C C . VAL A 1 85 ? 12.710 0.131 -38.990 1.00 56.16 85 VAL A C 1
ATOM 629 O O . VAL A 1 85 ? 12.678 1.258 -39.477 1.00 56.16 85 VAL A O 1
ATOM 632 N N . VAL A 1 86 ? 13.738 -0.702 -39.143 1.00 63.62 86 VAL A N 1
ATOM 633 C CA . VAL A 1 86 ? 14.598 -0.693 -40.328 1.00 63.62 86 VAL A CA 1
ATOM 634 C C . VAL A 1 86 ? 14.409 -2.054 -40.987 1.00 63.62 86 VAL A C 1
ATOM 636 O O . VAL A 1 86 ? 14.591 -3.088 -40.348 1.00 63.62 86 VAL A O 1
ATOM 639 N N . GLU A 1 87 ? 13.931 -2.046 -42.229 1.00 64.88 87 GLU A N 1
ATOM 640 C CA . GLU A 1 87 ? 13.609 -3.262 -42.976 1.00 64.88 87 GLU A CA 1
ATOM 641 C C . GLU A 1 87 ? 14.850 -4.161 -43.087 1.00 64.88 87 GLU A C 1
ATOM 643 O O . GLU A 1 87 ? 15.940 -3.686 -43.393 1.00 64.88 87 GLU A O 1
ATOM 648 N N . GLY A 1 88 ? 14.699 -5.450 -42.770 1.00 67.44 88 GLY A N 1
ATOM 649 C CA . GLY A 1 88 ? 15.796 -6.424 -42.804 1.00 67.44 88 GLY A CA 1
ATOM 650 C C . GLY A 1 88 ? 16.744 -6.429 -41.594 1.00 67.44 88 GLY A C 1
ATOM 651 O O . GLY A 1 88 ? 17.590 -7.317 -41.529 1.00 67.44 88 GLY A O 1
ATOM 652 N N . VAL A 1 89 ? 16.599 -5.518 -40.620 1.00 75.62 89 VAL A N 1
ATOM 653 C CA . VAL A 1 89 ? 17.450 -5.477 -39.413 1.00 75.62 89 VAL A CA 1
ATOM 654 C C . VAL A 1 89 ? 16.667 -5.891 -38.171 1.00 75.62 89 VAL A C 1
ATOM 656 O O . VAL A 1 89 ? 15.691 -5.245 -37.785 1.00 75.62 89 VAL A O 1
ATOM 659 N N . GLU A 1 90 ? 17.120 -6.949 -37.498 1.00 78.81 90 GLU A N 1
ATOM 660 C CA . GLU A 1 90 ? 16.559 -7.360 -36.211 1.00 78.81 90 GLU A CA 1
ATOM 661 C C . GLU A 1 90 ? 17.019 -6.397 -35.106 1.00 78.81 90 GLU A C 1
ATOM 663 O O . GLU A 1 90 ? 18.185 -6.367 -34.707 1.00 78.81 90 GLU A O 1
ATOM 668 N N . MET A 1 91 ? 16.094 -5.561 -34.628 1.00 81.56 91 MET A N 1
ATOM 669 C CA . MET A 1 91 ? 16.388 -4.560 -33.606 1.00 81.56 91 MET A CA 1
ATOM 670 C C . MET A 1 91 ? 16.304 -5.171 -32.203 1.00 81.56 91 MET A C 1
ATOM 672 O O . MET A 1 91 ? 15.269 -5.746 -31.864 1.00 81.56 91 MET A O 1
ATOM 676 N N . PRO A 1 92 ? 17.324 -4.975 -31.345 1.00 83.12 92 PRO A N 1
ATOM 677 C CA . PRO A 1 92 ? 17.278 -5.426 -29.959 1.00 83.12 92 PRO A CA 1
ATOM 678 C C . PRO A 1 92 ? 16.023 -4.939 -29.210 1.00 83.12 92 PRO A C 1
ATOM 680 O O . PRO A 1 92 ? 15.644 -3.760 -29.304 1.00 83.12 92 PRO A O 1
ATOM 683 N N . SER A 1 93 ? 15.414 -5.845 -28.442 1.00 82.56 93 SER A N 1
ATOM 684 C CA . SER A 1 93 ? 14.320 -5.608 -27.488 1.00 82.56 93 SER A CA 1
ATOM 685 C C . SER A 1 93 ? 14.828 -5.652 -26.043 1.00 82.56 93 SER A C 1
ATOM 687 O O . SER A 1 93 ? 15.915 -6.171 -25.776 1.00 82.56 93 SER A O 1
ATOM 689 N N . LEU A 1 94 ? 14.055 -5.111 -25.098 1.00 79.62 94 LEU A N 1
ATOM 690 C CA . LEU A 1 94 ? 14.381 -5.203 -23.676 1.00 79.62 94 LEU A CA 1
ATOM 691 C C . LEU A 1 94 ? 13.599 -6.362 -23.069 1.00 79.62 94 LEU A C 1
ATOM 693 O O . LEU A 1 94 ? 12.517 -6.173 -22.529 1.00 79.62 94 LEU A O 1
ATOM 697 N N . THR A 1 95 ? 14.145 -7.569 -23.162 1.00 67.06 95 THR A N 1
ATOM 698 C CA . THR A 1 95 ? 13.357 -8.746 -22.785 1.00 67.06 95 THR A CA 1
ATOM 699 C C . THR A 1 95 ? 13.308 -8.978 -21.274 1.00 67.06 95 THR A C 1
ATOM 701 O O . THR A 1 95 ? 12.324 -9.537 -20.826 1.00 67.06 95 THR A O 1
ATOM 704 N N . ASP A 1 96 ? 14.306 -8.525 -20.496 1.00 75.31 96 ASP A N 1
ATOM 705 C CA . ASP A 1 96 ? 14.283 -8.515 -19.020 1.00 75.31 96 ASP A CA 1
ATOM 706 C C . ASP A 1 96 ? 15.526 -7.799 -18.451 1.00 75.31 96 ASP A C 1
ATOM 708 O O . ASP A 1 96 ? 16.582 -8.405 -18.264 1.00 75.31 96 ASP A O 1
ATOM 712 N N . ASP A 1 97 ? 15.433 -6.500 -18.157 1.00 90.75 97 ASP A N 1
ATOM 713 C CA . ASP A 1 97 ? 16.472 -5.795 -17.387 1.00 90.75 97 ASP A CA 1
ATOM 714 C C . ASP A 1 97 ? 16.329 -6.089 -15.872 1.00 90.75 97 ASP A C 1
ATOM 716 O O . ASP A 1 97 ? 15.343 -5.661 -15.256 1.00 90.75 97 ASP A O 1
ATOM 720 N N . PRO A 1 98 ? 17.303 -6.766 -15.220 1.00 93.12 98 PRO A N 1
ATOM 721 C CA . PRO A 1 98 ? 17.200 -7.117 -13.803 1.00 93.12 98 PRO A CA 1
ATOM 722 C C . PRO A 1 98 ? 17.121 -5.907 -12.867 1.00 93.12 98 PRO A C 1
ATOM 724 O O . PRO A 1 98 ? 16.563 -6.013 -11.773 1.00 93.12 98 PRO A O 1
ATOM 727 N N . ALA A 1 99 ? 17.687 -4.758 -13.245 1.00 94.75 99 ALA A N 1
ATOM 728 C CA . ALA A 1 99 ? 17.613 -3.546 -12.439 1.00 94.75 99 ALA A CA 1
ATOM 729 C C . ALA A 1 99 ? 16.206 -2.938 -12.496 1.00 94.75 99 ALA A C 1
ATOM 731 O O . ALA A 1 99 ? 15.685 -2.536 -11.452 1.00 94.75 99 ALA A O 1
ATOM 732 N N . VAL A 1 100 ? 15.569 -2.940 -13.673 1.00 95.69 100 VAL A N 1
ATOM 733 C CA . VAL A 1 100 ? 14.165 -2.522 -13.836 1.00 95.69 100 VAL A CA 1
ATOM 734 C C . VAL A 1 100 ? 13.239 -3.464 -13.071 1.00 95.69 100 VAL A C 1
ATOM 736 O O . VAL A 1 100 ? 12.427 -2.989 -12.278 1.00 95.69 100 VAL A O 1
ATOM 739 N N . THR A 1 101 ? 13.417 -4.783 -13.201 1.00 95.69 101 THR A N 1
ATOM 740 C CA . THR A 1 101 ? 12.614 -5.784 -12.477 1.00 95.69 101 THR A CA 1
ATOM 741 C C . THR A 1 101 ? 12.716 -5.604 -10.961 1.00 95.69 101 THR A C 1
ATOM 743 O O . THR A 1 101 ? 11.701 -5.515 -10.268 1.00 95.69 101 THR A O 1
ATOM 746 N N . ASN A 1 102 ? 13.934 -5.470 -10.425 1.00 96.25 102 ASN A N 1
ATOM 747 C CA . ASN A 1 102 ? 14.139 -5.265 -8.990 1.00 96.25 102 ASN A CA 1
ATOM 748 C C . ASN A 1 102 ? 13.557 -3.934 -8.493 1.00 96.25 102 ASN A C 1
ATOM 750 O O . ASN A 1 102 ? 12.985 -3.880 -7.402 1.00 96.25 102 ASN A O 1
ATOM 754 N N . ALA A 1 103 ? 13.704 -2.850 -9.259 1.00 96.44 103 ALA A N 1
ATOM 755 C CA . ALA A 1 103 ? 13.167 -1.549 -8.875 1.00 96.44 103 ALA A CA 1
ATOM 756 C C . ALA A 1 103 ? 11.629 -1.525 -8.926 1.00 96.44 103 ALA A C 1
ATOM 758 O O . ALA A 1 103 ? 10.997 -0.996 -8.012 1.00 96.44 103 ALA A O 1
ATOM 759 N N . ALA A 1 104 ? 11.027 -2.163 -9.932 1.00 96.88 104 ALA A N 1
ATOM 760 C CA . ALA A 1 104 ? 9.581 -2.298 -10.069 1.00 96.88 104 ALA A CA 1
ATOM 761 C C . ALA A 1 104 ? 8.979 -3.162 -8.950 1.00 96.88 104 ALA A C 1
ATOM 763 O O . ALA A 1 104 ? 7.969 -2.781 -8.361 1.00 96.88 104 ALA A O 1
ATOM 764 N N . ALA A 1 105 ? 9.635 -4.267 -8.577 1.00 96.06 105 ALA A N 1
ATOM 765 C CA . ALA A 1 105 ? 9.218 -5.092 -7.442 1.00 96.06 105 ALA A CA 1
ATOM 766 C C . ALA A 1 105 ? 9.284 -4.329 -6.108 1.00 96.06 105 ALA A C 1
ATOM 768 O O . ALA A 1 105 ? 8.374 -4.422 -5.283 1.00 96.06 105 ALA A O 1
ATOM 769 N N . ARG A 1 106 ? 10.328 -3.512 -5.901 1.00 96.69 106 ARG A N 1
ATOM 770 C CA . ARG A 1 106 ? 10.425 -2.634 -4.721 1.00 96.69 106 ARG A CA 1
ATOM 771 C C . ARG A 1 106 ? 9.309 -1.595 -4.684 1.00 96.69 106 ARG A C 1
ATOM 773 O O . ARG A 1 106 ? 8.770 -1.351 -3.608 1.00 96.69 106 ARG A O 1
ATOM 780 N N . LEU A 1 107 ? 8.956 -1.011 -5.831 1.00 97.88 107 LEU A N 1
ATOM 781 C CA . LEU A 1 107 ? 7.830 -0.086 -5.925 1.00 97.88 107 LEU A CA 1
ATOM 782 C C . LEU A 1 107 ? 6.511 -0.793 -5.591 1.00 97.88 107 LEU A C 1
ATOM 784 O O . LEU A 1 107 ? 5.791 -0.323 -4.717 1.00 97.88 107 LEU A O 1
ATOM 788 N N . ALA A 1 108 ? 6.240 -1.956 -6.188 1.00 96.56 108 ALA A N 1
ATOM 789 C CA . ALA A 1 108 ? 5.031 -2.733 -5.907 1.00 96.56 108 ALA A CA 1
ATOM 790 C C . ALA A 1 108 ? 4.891 -3.075 -4.412 1.00 96.56 108 ALA A C 1
ATOM 792 O O . ALA A 1 108 ? 3.822 -2.892 -3.829 1.00 96.56 108 ALA A O 1
ATOM 793 N N . ALA A 1 109 ? 5.983 -3.494 -3.763 1.00 95.56 109 ALA A N 1
ATOM 794 C CA . ALA A 1 109 ? 6.002 -3.768 -2.328 1.00 95.56 109 ALA A CA 1
ATOM 795 C C . ALA A 1 109 ? 5.801 -2.505 -1.470 1.00 95.56 109 ALA A C 1
ATOM 797 O O . ALA A 1 109 ? 5.097 -2.550 -0.457 1.00 95.56 109 ALA A O 1
ATOM 798 N N . ALA A 1 110 ? 6.397 -1.372 -1.857 1.00 97.19 110 ALA A N 1
ATOM 799 C CA . ALA A 1 110 ? 6.216 -0.100 -1.161 1.00 97.19 110 ALA A CA 1
ATOM 800 C C . ALA A 1 110 ? 4.765 0.396 -1.258 1.00 97.19 110 ALA A C 1
ATOM 802 O O . ALA A 1 110 ? 4.198 0.837 -0.258 1.00 97.19 110 ALA A O 1
ATOM 803 N N . GLU A 1 111 ? 4.142 0.280 -2.430 1.00 96.50 111 GLU A N 1
ATOM 804 C CA . GLU A 1 111 ? 2.751 0.678 -2.628 1.00 96.50 111 GLU A CA 1
ATOM 805 C C . GLU A 1 111 ? 1.763 -0.254 -1.916 1.00 96.50 111 GLU A C 1
ATOM 807 O O . GLU A 1 111 ? 0.756 0.209 -1.380 1.00 96.50 111 GLU A O 1
ATOM 812 N N . ASP A 1 112 ? 2.032 -1.560 -1.878 1.00 95.00 112 ASP A N 1
ATOM 813 C CA . ASP A 1 112 ? 1.233 -2.506 -1.096 1.00 95.00 112 ASP A CA 1
ATOM 814 C C . ASP A 1 112 ? 1.315 -2.199 0.408 1.00 95.00 112 ASP A C 1
ATOM 816 O O . ASP A 1 112 ? 0.301 -2.158 1.114 1.00 95.00 112 ASP A O 1
ATOM 820 N N . ARG A 1 113 ? 2.518 -1.895 0.908 1.00 95.00 113 ARG A N 1
ATOM 821 C CA . ARG A 1 113 ? 2.700 -1.433 2.285 1.00 95.00 113 ARG A CA 1
ATOM 822 C C . ARG A 1 113 ? 1.929 -0.139 2.549 1.00 95.00 113 ARG A C 1
ATOM 824 O O . ARG A 1 113 ? 1.239 -0.058 3.564 1.00 95.00 113 ARG A O 1
ATOM 831 N N . LEU A 1 114 ? 2.014 0.840 1.646 1.00 97.00 114 LEU A N 1
ATOM 832 C CA . LEU A 1 114 ? 1.262 2.088 1.756 1.00 97.00 114 LEU A CA 1
ATOM 833 C C . LEU A 1 114 ? -0.242 1.818 1.813 1.00 97.00 114 LEU A C 1
ATOM 835 O O . LEU A 1 114 ? -0.902 2.339 2.703 1.00 97.00 114 LEU A O 1
ATOM 839 N N . GLN A 1 115 ? -0.773 0.958 0.945 1.00 95.56 115 GLN A N 1
ATOM 840 C CA . GLN A 1 115 ? -2.193 0.604 0.942 1.00 95.56 115 GLN A CA 1
ATOM 841 C C . GLN A 1 115 ? -2.637 0.001 2.284 1.00 95.56 115 GLN A C 1
ATOM 843 O O . GLN A 1 115 ? -3.688 0.367 2.820 1.00 95.56 115 GLN A O 1
ATOM 848 N N . ARG A 1 116 ? -1.837 -0.909 2.855 1.00 93.81 116 ARG A N 1
ATOM 849 C CA . ARG A 1 116 ? -2.128 -1.542 4.152 1.00 93.81 116 ARG A CA 1
ATOM 850 C C . ARG A 1 116 ? -2.084 -0.545 5.306 1.00 93.81 116 ARG A C 1
ATOM 852 O O . ARG A 1 116 ? -2.980 -0.557 6.150 1.00 93.81 116 ARG A O 1
ATOM 859 N N . GLU A 1 117 ? -1.066 0.311 5.356 1.00 96.50 117 GLU A N 1
ATOM 860 C CA . GLU A 1 117 ? -0.957 1.346 6.389 1.00 96.50 117 GLU A CA 1
ATOM 861 C C . GLU A 1 117 ? -2.064 2.405 6.238 1.00 96.50 117 GLU A C 1
ATOM 863 O O . GLU A 1 117 ? -2.692 2.768 7.231 1.00 96.50 117 GLU A O 1
ATOM 868 N N . GLN A 1 118 ? -2.390 2.813 5.007 1.00 96.94 118 GLN A N 1
ATOM 869 C CA . GLN A 1 118 ? -3.478 3.746 4.708 1.00 96.94 118 GLN A CA 1
ATOM 870 C C . GLN A 1 118 ? -4.832 3.188 5.153 1.00 96.94 118 GLN A C 1
ATOM 872 O O . GLN A 1 118 ? -5.575 3.878 5.835 1.00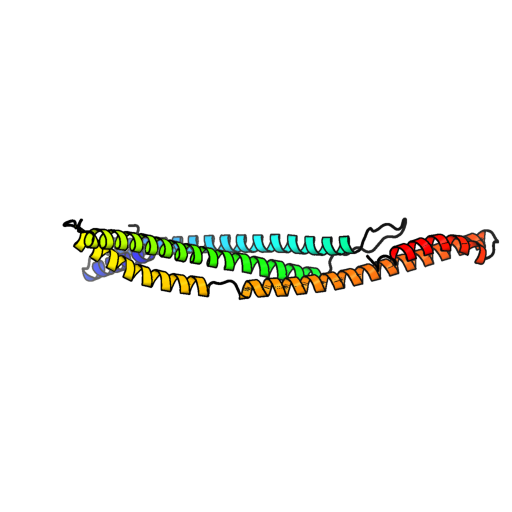 96.94 118 GLN A O 1
ATOM 877 N N . THR A 1 119 ? -5.116 1.912 4.877 1.00 95.75 119 THR A N 1
ATOM 878 C CA . THR A 1 119 ? -6.364 1.262 5.317 1.00 95.75 119 THR A CA 1
ATOM 879 C C . THR A 1 119 ? -6.511 1.293 6.845 1.00 95.75 119 THR A C 1
ATOM 881 O O . THR A 1 119 ? -7.598 1.537 7.368 1.00 95.75 119 THR A O 1
ATOM 884 N N . ARG A 1 120 ? -5.413 1.072 7.585 1.00 95.75 120 ARG A N 1
ATOM 885 C CA . ARG A 1 120 ? -5.409 1.142 9.058 1.00 95.75 120 ARG A CA 1
ATOM 886 C C . ARG A 1 120 ? -5.607 2.569 9.561 1.00 95.75 120 ARG A C 1
ATOM 888 O O . ARG A 1 120 ? -6.365 2.774 10.507 1.00 95.75 120 ARG A O 1
ATOM 895 N N . TYR A 1 121 ? -4.935 3.532 8.934 1.00 96.75 121 TYR A N 1
ATOM 896 C CA . TYR A 1 121 ? -5.104 4.947 9.240 1.00 96.75 121 TYR A CA 1
ATOM 897 C C . TYR A 1 121 ? -6.545 5.399 8.994 1.00 96.75 121 TYR A C 1
ATOM 899 O O . TYR A 1 121 ? -7.147 5.988 9.887 1.00 96.75 121 TYR A O 1
ATOM 907 N N . ASP A 1 122 ? -7.123 5.073 7.837 1.00 95.56 122 ASP A N 1
ATOM 908 C CA . ASP A 1 122 ? -8.481 5.466 7.460 1.00 95.56 122 ASP A CA 1
ATOM 909 C C . ASP A 1 122 ? -9.511 4.885 8.433 1.00 95.56 122 ASP A C 1
ATOM 911 O O . ASP A 1 122 ? -10.392 5.606 8.898 1.00 95.56 122 ASP A O 1
ATOM 915 N N . ALA A 1 123 ? -9.364 3.615 8.826 1.00 94.50 123 ALA A N 1
ATOM 916 C CA . ALA A 1 123 ? -10.223 3.001 9.837 1.00 94.50 123 ALA A CA 1
ATOM 917 C C . ALA A 1 123 ? -10.154 3.748 11.184 1.00 94.50 123 ALA A C 1
ATOM 919 O O . ALA A 1 123 ? -11.187 4.123 11.742 1.00 94.50 123 ALA A O 1
ATOM 920 N N . ALA A 1 124 ? -8.946 4.035 11.683 1.00 93.06 124 ALA A N 1
ATOM 921 C CA . ALA A 1 124 ? -8.764 4.783 12.929 1.00 93.06 124 ALA A CA 1
ATOM 922 C C . ALA A 1 124 ? -9.272 6.234 12.824 1.00 93.06 124 ALA A C 1
ATOM 924 O O . ALA A 1 124 ? -9.851 6.774 13.769 1.00 93.06 124 ALA A O 1
ATOM 925 N N . HIS A 1 125 ? -9.099 6.863 11.662 1.00 94.75 125 HIS A N 1
ATOM 926 C CA . HIS A 1 125 ? -9.569 8.212 11.380 1.00 94.75 125 HIS A CA 1
ATOM 927 C C . HIS A 1 125 ? -11.103 8.284 11.335 1.00 94.75 125 HIS A C 1
ATOM 929 O O . HIS A 1 125 ? -11.699 9.211 11.887 1.00 94.75 125 HIS A O 1
ATOM 935 N N . VAL A 1 126 ? -11.764 7.284 10.749 1.00 94.81 126 VAL A N 1
ATOM 936 C CA . VAL A 1 126 ? -13.230 7.157 10.757 1.00 94.81 126 VAL A CA 1
ATOM 937 C C . VAL A 1 126 ? -13.757 6.994 12.184 1.00 94.81 126 VAL A C 1
ATOM 939 O O . VAL A 1 126 ? -14.751 7.622 12.550 1.00 94.81 126 VAL A O 1
ATOM 942 N N . GLU A 1 127 ? -13.097 6.201 13.030 1.00 88.75 127 GLU A N 1
ATOM 943 C CA . GLU A 1 127 ? -13.486 6.098 14.441 1.00 88.75 127 GLU A CA 1
ATOM 944 C C . GLU A 1 127 ? -13.355 7.440 15.165 1.00 88.75 127 GLU A C 1
ATOM 946 O O . GLU A 1 127 ? -14.299 7.885 15.823 1.00 88.75 127 GLU A O 1
ATOM 951 N N . TRP A 1 128 ? -12.210 8.110 15.017 1.00 94.38 128 TRP A N 1
ATOM 952 C CA . TRP A 1 128 ? -11.970 9.414 15.629 1.00 94.38 128 TRP A CA 1
ATOM 953 C C . TRP A 1 128 ? -13.007 10.460 15.193 1.00 94.38 128 TRP A C 1
ATOM 955 O O . TRP A 1 128 ? -13.613 11.122 16.041 1.00 94.38 128 TRP A O 1
ATOM 965 N N . THR A 1 129 ? -13.264 10.579 13.890 1.00 93.19 129 THR A N 1
ATOM 966 C CA . THR A 1 129 ? -14.228 11.547 13.342 1.00 93.19 129 THR A CA 1
ATOM 967 C C . THR A 1 129 ? -15.661 11.253 13.788 1.00 93.19 129 THR A C 1
ATOM 969 O O . THR A 1 129 ? -16.394 12.182 14.131 1.00 93.19 129 THR A O 1
ATOM 972 N N . ASN A 1 130 ? -16.059 9.980 13.887 1.00 88.81 130 ASN A N 1
ATOM 973 C CA . ASN A 1 130 ? -17.378 9.597 14.395 1.00 88.81 130 ASN A CA 1
ATOM 974 C C . ASN A 1 130 ? -17.579 9.966 15.869 1.00 88.81 130 ASN A C 1
ATOM 976 O O . ASN A 1 130 ? -18.638 10.487 16.228 1.00 88.81 130 ASN A O 1
ATOM 980 N N . VAL A 1 131 ? -16.583 9.732 16.730 1.00 85.50 131 VAL A N 1
ATOM 981 C CA . VAL A 1 131 ? -16.668 10.160 18.138 1.00 85.50 131 VAL A CA 1
ATOM 982 C C . VAL A 1 131 ? -16.661 11.690 18.228 1.00 85.50 131 VAL A C 1
ATOM 984 O O . VAL A 1 131 ? -17.444 12.256 18.989 1.00 85.50 131 VAL A O 1
ATOM 987 N N . GLY A 1 132 ? -15.858 12.369 17.402 1.00 90.19 132 GLY A N 1
ATOM 988 C CA . GLY A 1 132 ? -15.844 13.831 17.306 1.00 90.19 132 GLY A CA 1
ATOM 989 C C . GLY A 1 132 ? -17.207 14.418 16.926 1.00 90.19 132 GLY A C 1
ATOM 990 O O . GLY A 1 132 ? -17.667 15.368 17.556 1.00 90.19 132 GLY A O 1
ATOM 991 N N . ARG A 1 133 ? -17.905 13.805 15.963 1.00 92.88 133 ARG A N 1
ATOM 992 C CA . ARG A 1 133 ? -19.268 14.196 15.582 1.00 92.88 133 ARG A CA 1
ATOM 993 C C . ARG A 1 133 ? -20.260 14.014 16.731 1.00 92.88 133 ARG A C 1
ATOM 995 O O . ARG A 1 133 ? -21.007 14.939 17.029 1.00 92.88 133 ARG A O 1
ATOM 1002 N N . ARG A 1 134 ? -20.223 12.874 17.429 1.00 87.25 134 ARG A N 1
ATOM 1003 C CA . ARG A 1 134 ? -21.083 12.626 18.604 1.00 87.25 134 ARG A CA 1
ATOM 1004 C C . ARG A 1 134 ? -20.838 13.635 19.729 1.00 87.25 134 ARG A C 1
ATOM 1006 O O . ARG A 1 134 ? -21.782 14.049 20.396 1.00 87.25 134 ARG A O 1
ATOM 1013 N N . LEU A 1 135 ? -19.583 14.034 19.941 1.00 88.31 135 LEU A N 1
ATOM 1014 C CA . LEU A 1 135 ? -19.229 15.083 20.898 1.00 88.31 135 LEU A CA 1
ATOM 1015 C C . LEU A 1 135 ? -19.852 16.428 20.500 1.00 88.31 135 LEU A C 1
ATOM 1017 O O . LEU A 1 135 ? -20.460 17.078 21.348 1.00 88.31 135 LEU A O 1
ATOM 1021 N N . ALA A 1 136 ? -19.744 16.818 19.228 1.00 91.06 136 ALA A N 1
ATOM 1022 C CA . ALA A 1 136 ? -20.339 18.054 18.722 1.00 91.06 136 ALA A CA 1
ATOM 1023 C C . ALA A 1 136 ? -21.874 18.050 18.847 1.00 91.06 136 ALA A C 1
ATOM 1025 O O . ALA A 1 136 ? -22.451 19.027 19.319 1.00 91.06 136 ALA A O 1
ATOM 1026 N N . GLU A 1 137 ? -22.528 16.931 18.517 1.00 89.25 137 GLU A N 1
ATOM 1027 C CA . GLU A 1 137 ? -23.975 16.743 18.698 1.00 89.25 137 GLU A CA 1
ATOM 1028 C C . GLU A 1 137 ? -24.376 16.946 20.174 1.00 89.25 137 GLU A C 1
ATOM 1030 O O . GLU A 1 137 ? -25.302 17.698 20.47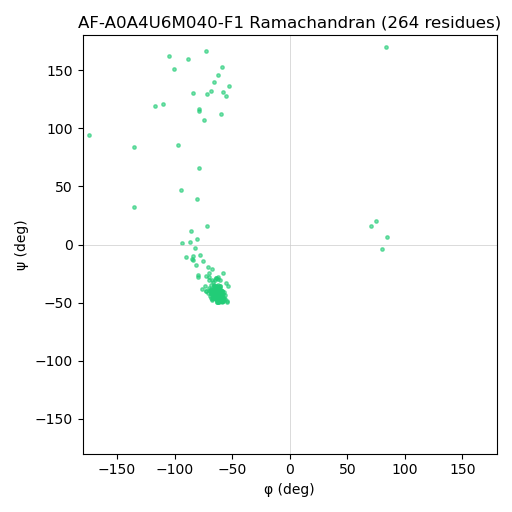4 1.00 89.25 137 GLU A O 1
ATOM 1035 N N . LYS A 1 138 ? -23.642 16.353 21.127 1.00 81.62 138 LYS A N 1
ATOM 1036 C CA . LYS A 1 138 ? -23.907 16.522 22.569 1.00 81.62 138 LYS A CA 1
ATOM 1037 C C . LYS A 1 138 ? -23.665 17.952 23.057 1.00 81.62 138 LYS A C 1
ATOM 1039 O O . LYS A 1 138 ? -24.447 18.456 23.863 1.00 81.62 138 LYS A O 1
ATOM 1044 N N . GLN A 1 139 ? -22.621 18.617 22.562 1.00 92.50 139 GLN A N 1
ATOM 1045 C CA . GLN A 1 139 ? -22.355 20.029 22.856 1.00 92.50 139 GLN A CA 1
ATOM 1046 C C . GLN A 1 139 ? -23.486 20.930 22.350 1.00 92.50 139 GLN A C 1
ATOM 1048 O O . GLN A 1 139 ? -23.935 21.803 23.086 1.00 92.50 139 GLN A O 1
ATOM 1053 N N . GLN A 1 140 ? -24.015 20.664 21.155 1.00 95.38 140 GLN A N 1
ATOM 1054 C CA . GLN A 1 140 ? -25.153 21.402 20.615 1.00 95.38 140 GLN A CA 1
ATOM 1055 C C . GLN A 1 140 ? -26.414 21.222 21.472 1.00 95.38 140 GLN A C 1
ATOM 1057 O O . GLN A 1 140 ? -27.094 22.204 21.763 1.00 95.38 140 GLN A O 1
ATOM 1062 N N . VAL A 1 141 ? -26.723 19.998 21.921 1.00 89.38 141 VAL A N 1
ATOM 1063 C CA . VAL A 1 141 ? -27.880 19.760 22.808 1.00 89.38 141 VAL A CA 1
ATOM 1064 C C . VAL A 1 141 ? -27.713 20.497 24.140 1.00 89.38 141 VAL A C 1
ATOM 1066 O O . VAL A 1 141 ? -28.652 21.152 24.593 1.00 89.38 141 VAL A O 1
ATOM 1069 N N . ARG A 1 142 ? -26.512 20.465 24.738 1.00 92.62 142 ARG A N 1
ATOM 1070 C CA . ARG A 1 142 ? -26.195 21.256 25.939 1.00 92.62 142 ARG A CA 1
ATOM 1071 C C . ARG A 1 142 ? -26.488 22.738 25.709 1.00 92.62 142 ARG A C 1
ATOM 1073 O O . ARG A 1 142 ? -27.161 23.357 26.529 1.00 92.62 142 ARG A O 1
ATOM 1080 N N . ASP A 1 143 ? -26.001 23.296 24.604 1.00 94.38 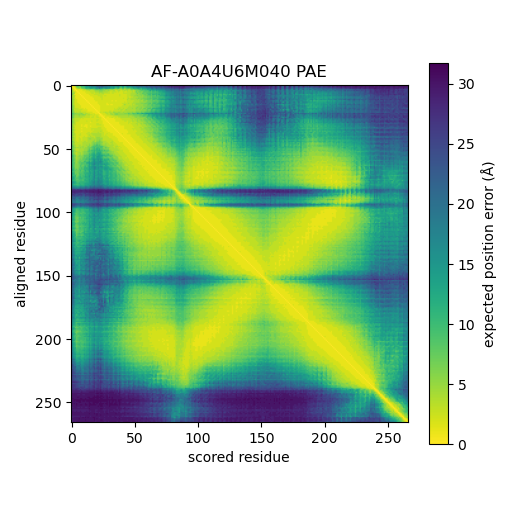143 ASP A N 1
ATOM 1081 C CA . ASP A 1 143 ? -26.136 24.722 24.302 1.00 94.38 143 ASP A CA 1
ATOM 1082 C C . ASP A 1 143 ? -27.602 25.122 24.079 1.00 94.38 143 ASP A C 1
ATOM 1084 O O . ASP A 1 143 ? -28.018 26.189 24.525 1.00 94.38 143 ASP A O 1
ATOM 1088 N N . LEU A 1 144 ? -28.418 24.239 23.490 1.00 93.81 144 LEU A N 1
ATOM 1089 C CA . LEU A 1 144 ? -29.864 24.441 23.355 1.00 93.81 144 LEU A CA 1
ATOM 1090 C C . LEU A 1 144 ? -30.588 24.469 24.709 1.00 93.81 144 LEU A C 1
ATOM 1092 O O . LEU A 1 144 ? -31.472 25.304 24.903 1.00 93.81 144 LEU A O 1
ATOM 1096 N N . ILE A 1 145 ? -30.236 23.581 25.646 1.00 88.81 145 ILE A N 1
ATOM 1097 C CA . ILE A 1 145 ? -30.815 23.583 27.002 1.00 88.81 145 ILE A CA 1
ATOM 1098 C C . ILE A 1 145 ? -30.387 24.851 27.749 1.00 88.81 145 ILE A C 1
ATOM 1100 O O . ILE A 1 145 ? -31.224 25.543 28.323 1.00 88.81 145 ILE A O 1
ATOM 1104 N N . VAL A 1 146 ? -29.100 25.205 27.697 1.00 93.19 146 VAL A N 1
ATOM 1105 C CA . VAL A 1 146 ? -28.572 26.419 28.343 1.00 93.19 146 VAL A CA 1
ATOM 1106 C C . VAL A 1 146 ? -29.246 27.680 27.797 1.00 93.19 146 VAL A C 1
ATOM 1108 O O . VAL A 1 146 ? -29.677 28.523 28.582 1.00 93.19 146 VAL A O 1
ATOM 1111 N N . ALA A 1 147 ? -29.391 27.801 26.475 1.00 93.00 147 ALA A N 1
ATOM 1112 C CA . ALA A 1 147 ? -30.051 28.942 25.846 1.00 93.00 147 ALA A CA 1
ATOM 1113 C C . ALA A 1 147 ? -31.530 29.052 26.248 1.00 93.00 147 ALA A C 1
ATOM 1115 O O . ALA A 1 147 ? -32.009 30.147 26.538 1.00 93.00 147 ALA A O 1
ATOM 1116 N N . ARG A 1 148 ? -32.245 27.923 26.319 1.00 92.06 148 ARG A N 1
ATOM 1117 C CA . ARG A 1 148 ? -33.654 27.878 26.733 1.00 92.06 148 ARG A CA 1
ATOM 1118 C C . ARG A 1 148 ? -33.843 28.334 28.180 1.00 92.06 148 ARG A C 1
ATOM 1120 O O . ARG A 1 148 ? -34.679 29.197 28.440 1.00 92.06 148 ARG A O 1
ATOM 1127 N N . ARG A 1 149 ? -33.007 27.828 29.094 1.00 90.00 149 ARG A N 1
ATOM 1128 C CA . ARG A 1 149 ? -32.991 28.245 30.507 1.00 90.00 149 ARG A CA 1
ATOM 1129 C C . ARG A 1 149 ? -32.666 29.731 30.651 1.00 90.00 149 ARG A C 1
ATOM 1131 O O . ARG A 1 149 ? -33.341 30.433 31.394 1.00 90.00 149 ARG A O 1
ATOM 1138 N N . ALA A 1 150 ? -31.687 30.235 29.897 1.00 91.00 150 ALA A N 1
ATOM 1139 C CA . ALA A 1 150 ? -31.346 31.660 29.884 1.00 91.00 150 ALA A CA 1
ATOM 1140 C C . ALA A 1 150 ? -32.484 32.548 29.338 1.00 91.00 150 ALA A C 1
ATOM 1142 O O . ALA A 1 150 ? -32.607 33.701 29.743 1.00 91.00 150 ALA A O 1
ATOM 1143 N N . GLY A 1 151 ? -33.321 32.013 28.443 1.00 90.75 151 GLY A N 1
ATOM 1144 C CA . GLY A 1 151 ? -34.513 32.675 27.907 1.00 90.75 151 GLY A CA 1
ATOM 1145 C C . GLY A 1 151 ? -35.763 32.587 28.792 1.00 90.75 151 GLY A C 1
ATOM 1146 O O . GLY A 1 151 ? -36.783 33.168 28.431 1.00 90.75 151 GLY A O 1
ATOM 1147 N N . GLY A 1 152 ? -35.704 31.882 29.929 1.00 88.56 152 GLY A N 1
ATOM 1148 C CA . GLY A 1 152 ? -36.817 31.746 30.876 1.00 88.56 152 GLY A CA 1
ATOM 1149 C C . GLY A 1 152 ? -37.835 30.638 30.565 1.00 88.56 152 GLY A C 1
ATOM 1150 O O . GLY A 1 152 ? -38.830 30.540 31.274 1.00 88.56 152 GLY A O 1
ATOM 1151 N N . ASP A 1 153 ? -37.594 29.791 29.556 1.00 91.00 153 ASP A N 1
ATOM 1152 C CA . ASP A 1 153 ? -38.424 28.615 29.210 1.00 91.00 153 ASP A CA 1
ATOM 1153 C C . ASP A 1 153 ? -37.870 27.330 29.867 1.00 91.00 153 ASP A C 1
ATOM 1155 O O . ASP A 1 153 ? -37.643 26.306 29.222 1.00 91.00 153 ASP A O 1
ATOM 1159 N N . GLU A 1 154 ? -37.545 27.409 31.161 1.00 87.62 154 GLU A N 1
ATOM 1160 C CA . GLU A 1 154 ? -36.945 26.299 31.911 1.00 87.62 154 GLU A CA 1
ATOM 1161 C C . GLU A 1 154 ? -37.963 25.183 32.172 1.00 87.62 154 GLU A C 1
ATOM 1163 O O . GLU A 1 154 ? -39.060 25.418 32.687 1.00 87.62 154 GLU A O 1
ATOM 1168 N N . ARG A 1 155 ? -37.575 23.947 31.847 1.00 89.06 155 ARG A N 1
ATOM 1169 C CA . ARG A 1 155 ? -38.377 22.750 32.107 1.00 89.06 155 ARG A CA 1
ATOM 1170 C C . ARG A 1 155 ? -37.886 22.009 33.350 1.00 89.06 155 ARG A C 1
ATOM 1172 O O . ARG A 1 155 ? -36.689 22.038 33.643 1.00 89.06 155 ARG A O 1
ATOM 1179 N N . PRO A 1 156 ? -38.770 21.289 34.065 1.00 82.81 156 PRO A N 1
ATOM 1180 C CA . PRO A 1 156 ? -38.399 20.537 35.266 1.00 82.81 156 PRO A CA 1
ATOM 1181 C C . PRO A 1 156 ? -37.256 19.528 35.048 1.00 82.81 156 PRO A C 1
ATOM 1183 O O . PRO A 1 156 ? -36.459 19.289 35.954 1.00 82.81 156 PRO A O 1
ATOM 1186 N N . GLU A 1 157 ? -37.169 18.938 33.855 1.00 85.69 157 GLU A N 1
ATOM 1187 C CA . GLU A 1 157 ? -36.168 17.937 33.476 1.00 85.69 157 GLU A CA 1
ATOM 1188 C C . GLU A 1 157 ? -34.799 18.512 33.063 1.00 85.69 157 GLU A C 1
ATOM 1190 O O . GLU A 1 157 ? -33.800 17.784 33.091 1.00 85.69 157 GLU A O 1
ATOM 1195 N N . ASP A 1 158 ? -34.715 19.809 32.739 1.00 83.56 158 ASP A N 1
ATOM 1196 C CA . ASP A 1 158 ? -33.534 20.413 32.106 1.00 83.56 158 ASP A CA 1
ATOM 1197 C C . ASP A 1 158 ? -32.266 20.278 32.969 1.00 83.56 158 ASP A C 1
ATOM 1199 O O . ASP A 1 158 ? -31.165 20.094 32.448 1.00 83.56 158 ASP A O 1
ATOM 1203 N N . ALA A 1 159 ? -32.392 20.354 34.299 1.00 80.69 159 ALA A N 1
ATOM 1204 C CA . ALA A 1 159 ? -31.253 20.247 35.213 1.00 80.69 159 ALA A CA 1
ATOM 1205 C C . ALA A 1 159 ? -30.615 18.846 35.194 1.00 80.69 159 ALA A C 1
ATOM 1207 O O . ALA A 1 159 ? -29.388 18.722 35.155 1.00 80.69 159 ALA A O 1
ATOM 1208 N N . ALA A 1 160 ? -31.442 17.796 35.189 1.00 76.81 160 ALA A N 1
ATOM 1209 C CA . ALA A 1 160 ? -30.978 16.413 35.142 1.00 76.81 160 ALA A CA 1
ATOM 1210 C C . ALA A 1 160 ? -30.391 16.071 33.762 1.00 76.81 160 ALA A C 1
ATOM 1212 O O . ALA A 1 160 ? -29.328 15.452 33.676 1.00 76.81 160 ALA A O 1
ATOM 1213 N N . GLU A 1 161 ? -31.043 16.525 32.687 1.00 80.56 161 GLU A N 1
ATOM 1214 C CA . GLU A 1 161 ? -30.571 16.323 31.315 1.00 80.56 161 GLU A CA 1
ATOM 1215 C C . GLU A 1 161 ? -29.231 17.036 31.066 1.00 80.56 161 GLU A C 1
ATOM 1217 O O . GLU A 1 161 ? -28.295 16.441 30.525 1.00 80.56 161 GLU A O 1
ATOM 1222 N N . LEU A 1 162 ? -29.081 18.274 31.548 1.00 86.06 162 LEU A N 1
ATOM 1223 C CA . LEU A 1 162 ? -27.835 19.033 31.440 1.00 86.06 162 LEU A CA 1
ATOM 1224 C C . LEU A 1 162 ? -26.674 18.354 32.180 1.00 86.06 162 LEU A C 1
ATOM 1226 O O . LEU A 1 162 ? -25.554 18.310 31.660 1.00 86.06 162 LEU A O 1
ATOM 1230 N N . GLN A 1 163 ? -26.922 17.807 33.374 1.00 80.75 163 GLN A N 1
ATOM 1231 C CA . GLN A 1 163 ? -25.904 17.080 34.133 1.00 80.75 163 GLN A CA 1
ATOM 1232 C C . GLN A 1 163 ? -25.462 15.806 33.400 1.00 80.75 163 GLN A C 1
ATOM 1234 O O . GLN A 1 163 ? -24.259 15.575 33.258 1.00 80.75 163 GLN A O 1
ATOM 1239 N N . ALA A 1 164 ? -26.408 15.019 32.879 1.00 75.19 164 ALA A N 1
ATOM 1240 C CA . ALA A 1 164 ? -26.108 13.813 32.110 1.00 75.19 164 ALA A CA 1
ATOM 1241 C C . ALA A 1 164 ? -25.299 14.128 30.838 1.00 75.19 164 ALA A C 1
ATOM 1243 O O . ALA A 1 164 ? -24.257 13.518 30.597 1.00 75.19 164 ALA A O 1
ATOM 1244 N N . ILE A 1 165 ? -25.712 15.140 30.066 1.00 83.19 165 ILE A N 1
ATOM 1245 C CA . ILE A 1 165 ? -25.000 15.563 28.851 1.00 83.19 165 ILE A CA 1
ATOM 1246 C C . ILE A 1 165 ? -23.595 16.083 29.176 1.00 83.19 165 ILE A C 1
ATOM 1248 O O . ILE A 1 165 ? -22.660 15.844 28.416 1.00 83.19 165 ILE A O 1
ATOM 1252 N N . THR A 1 166 ? -23.410 16.767 30.305 1.00 84.25 166 THR A N 1
ATOM 1253 C CA . THR A 1 166 ? -22.089 17.272 30.708 1.00 84.25 166 THR A CA 1
ATOM 1254 C C . THR A 1 166 ? -21.117 16.130 31.026 1.00 84.25 166 THR A C 1
ATOM 1256 O O . THR A 1 166 ? -19.958 16.185 30.610 1.00 84.25 166 THR A O 1
ATOM 1259 N N . LEU A 1 167 ? -21.585 15.069 31.694 1.00 75.81 167 LEU A N 1
ATOM 1260 C CA . LEU A 1 167 ? -20.789 13.860 31.948 1.00 75.81 167 LEU A CA 1
ATOM 1261 C C . LEU A 1 167 ? -20.456 13.109 30.648 1.00 75.81 167 LEU A C 1
ATOM 1263 O O . LEU A 1 167 ? -19.309 12.692 30.453 1.00 75.81 167 LEU A O 1
ATOM 1267 N N . A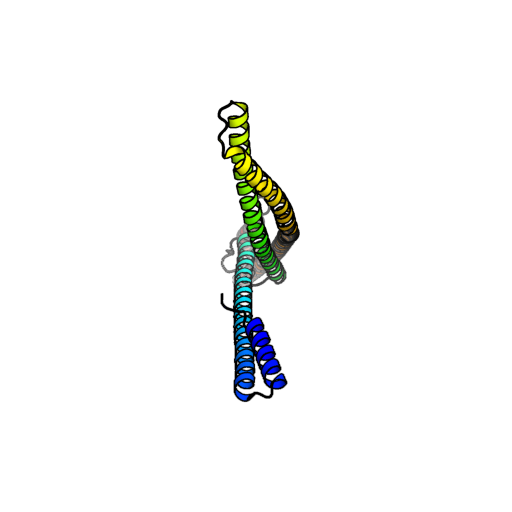SP A 1 168 ? -21.429 12.991 29.736 1.00 77.75 168 ASP A N 1
ATOM 1268 C CA . ASP A 1 168 ? -21.221 12.425 28.397 1.00 77.75 168 ASP A CA 1
ATOM 1269 C C . ASP A 1 168 ? -20.149 13.209 27.625 1.00 77.75 168 ASP A C 1
ATOM 1271 O O . ASP A 1 168 ? -19.238 12.610 27.058 1.00 77.75 168 ASP A O 1
ATOM 1275 N N . ILE A 1 169 ? -20.226 14.546 27.621 1.00 86.62 169 ILE A N 1
ATOM 1276 C CA . ILE A 1 169 ? -19.251 15.428 26.961 1.00 86.62 169 ILE A CA 1
ATOM 1277 C C . ILE A 1 169 ? -17.851 15.208 27.535 1.00 86.62 169 ILE A C 1
ATOM 1279 O O . ILE A 1 169 ? -16.917 15.021 26.758 1.00 86.62 169 ILE A O 1
ATOM 1283 N N . GLY A 1 170 ? -17.696 15.192 28.864 1.00 79.50 170 GLY A N 1
ATOM 1284 C CA . GLY A 1 170 ? -16.394 14.966 29.500 1.00 79.50 170 GLY A CA 1
ATOM 1285 C C . GLY A 1 170 ? -15.792 13.607 29.130 1.00 79.50 170 GLY A C 1
ATOM 1286 O O . GLY A 1 170 ? -14.617 13.516 28.774 1.00 79.50 170 GLY A O 1
ATOM 1287 N N . SER A 1 171 ? -16.620 12.561 29.117 1.00 82.00 171 SER A N 1
ATOM 1288 C CA . SER A 1 171 ? -16.206 11.211 28.712 1.00 82.00 171 SER A CA 1
ATOM 1289 C C . SER A 1 171 ? -15.812 11.159 27.231 1.00 82.00 171 SER A C 1
ATOM 1291 O O . SER A 1 171 ? -14.768 10.615 26.871 1.00 82.00 171 SER A O 1
ATOM 1293 N N . LEU A 1 172 ? -16.617 11.767 26.354 1.00 79.94 172 LEU A N 1
ATOM 1294 C CA . LEU A 1 172 ? -16.359 11.824 24.916 1.00 79.94 172 LEU A CA 1
ATOM 1295 C C . LEU A 1 172 ? -15.107 12.642 24.586 1.00 79.94 172 LEU A C 1
ATOM 1297 O O . LEU A 1 172 ? -14.377 12.258 23.680 1.00 79.94 172 LEU A O 1
ATOM 1301 N N . GLN A 1 173 ? -14.815 13.722 25.314 1.00 90.81 173 GLN A N 1
ATOM 1302 C CA . GLN A 1 173 ? -13.591 14.509 25.124 1.00 90.81 173 GLN A CA 1
ATOM 1303 C C . GLN A 1 173 ? -12.327 13.670 25.341 1.00 90.81 173 GLN A C 1
ATOM 1305 O O . GLN A 1 173 ? -11.416 13.734 24.513 1.00 90.81 173 GLN A O 1
ATOM 1310 N N . GLY A 1 174 ? -12.296 12.847 26.397 1.00 85.12 174 GLY A N 1
ATOM 1311 C CA . GLY A 1 174 ? -11.200 11.905 26.639 1.00 85.12 174 GLY A CA 1
ATOM 1312 C C . GLY A 1 174 ? -11.055 10.893 25.501 1.00 85.12 174 GLY A C 1
ATOM 1313 O O . GLY A 1 174 ? -9.984 10.762 24.915 1.00 85.12 174 GLY A O 1
ATOM 1314 N N . ILE A 1 175 ? -12.165 10.268 25.093 1.00 86.12 175 ILE A N 1
ATOM 1315 C CA . ILE A 1 175 ? -12.164 9.282 24.001 1.00 86.12 175 ILE A CA 1
ATOM 1316 C C . ILE A 1 175 ? -11.712 9.914 22.676 1.00 86.12 175 ILE A C 1
ATOM 1318 O O . ILE A 1 175 ? -10.953 9.298 21.932 1.00 86.12 175 ILE A O 1
ATOM 1322 N N . VAL A 1 176 ? -12.147 11.138 22.359 1.00 93.06 176 VAL A N 1
ATOM 1323 C CA . VAL A 1 176 ? -11.709 11.853 21.149 1.00 93.06 176 VAL A CA 1
ATOM 1324 C C . VAL A 1 176 ? -10.204 12.098 21.176 1.00 93.06 176 VAL A C 1
ATOM 1326 O O . VAL A 1 176 ? -9.555 11.906 20.148 1.00 93.06 176 VAL A O 1
ATOM 1329 N N . ALA A 1 177 ? -9.645 12.509 22.318 1.00 91.44 177 ALA A N 1
ATOM 1330 C CA . ALA A 1 177 ? -8.209 12.730 22.458 1.00 91.44 177 ALA A CA 1
ATOM 1331 C C . ALA A 1 177 ? -7.418 11.430 22.236 1.00 91.44 177 ALA A C 1
ATOM 1333 O O . ALA A 1 177 ? -6.501 11.411 21.413 1.00 91.44 177 ALA A O 1
ATOM 1334 N N . ASP A 1 178 ? -7.832 10.333 22.870 1.00 90.69 178 ASP A N 1
ATOM 1335 C CA . ASP A 1 178 ? -7.182 9.027 22.726 1.00 90.69 178 ASP A CA 1
ATOM 1336 C C . ASP A 1 178 ? -7.269 8.502 21.288 1.00 90.69 178 ASP A C 1
ATOM 1338 O O . ASP A 1 178 ? -6.273 8.062 20.707 1.00 90.69 178 ASP A O 1
ATOM 1342 N N . LYS A 1 179 ? -8.452 8.595 20.667 1.00 89.94 179 LYS A N 1
ATOM 1343 C CA . LYS A 1 179 ? -8.670 8.169 19.276 1.00 89.94 179 LYS A CA 1
ATOM 1344 C C . LYS A 1 179 ? -7.885 9.021 18.285 1.00 89.94 179 LYS A C 1
ATOM 1346 O O . LYS A 1 179 ? -7.370 8.482 17.308 1.00 89.94 179 LYS A O 1
ATOM 1351 N N . ARG A 1 180 ? -7.737 10.321 18.549 1.00 94.69 180 ARG A N 1
ATOM 1352 C CA . ARG A 1 180 ? -6.882 11.201 17.748 1.00 94.69 180 ARG A CA 1
ATOM 1353 C C . ARG A 1 180 ? -5.424 10.766 17.823 1.00 94.69 180 ARG A C 1
ATOM 1355 O O . ARG A 1 180 ? -4.805 10.607 16.779 1.00 94.69 180 ARG A O 1
ATOM 1362 N N . VAL A 1 181 ? -4.892 10.545 19.027 1.00 95.50 181 VAL A N 1
ATOM 1363 C CA . VAL A 1 181 ? -3.506 10.079 19.211 1.00 95.50 181 VAL A CA 1
ATOM 1364 C C . VAL A 1 181 ? -3.296 8.733 18.515 1.00 95.50 181 VAL A C 1
ATOM 1366 O O . VAL A 1 181 ? -2.305 8.555 17.811 1.00 95.50 181 VAL A O 1
ATOM 1369 N N . ALA A 1 182 ? -4.249 7.806 18.641 1.00 92.12 182 ALA A N 1
ATOM 1370 C CA . ALA A 1 182 ? -4.195 6.519 17.956 1.00 92.12 182 ALA A CA 1
ATOM 1371 C C . ALA A 1 182 ? -4.168 6.668 16.423 1.00 92.12 182 ALA A C 1
ATOM 1373 O O . ALA A 1 182 ? -3.333 6.044 15.770 1.00 92.12 182 ALA A O 1
ATOM 1374 N N . ALA A 1 183 ? -5.027 7.516 15.846 1.00 93.62 183 ALA A N 1
ATOM 1375 C CA . ALA A 1 183 ? -5.035 7.786 14.408 1.00 93.62 183 ALA A CA 1
ATOM 1376 C C . ALA A 1 183 ? -3.750 8.496 13.944 1.00 93.62 183 ALA A C 1
ATOM 1378 O O . ALA A 1 183 ? -3.172 8.128 12.923 1.00 93.62 183 ALA A O 1
ATOM 1379 N N . ASP A 1 184 ? -3.261 9.475 14.709 1.00 93.94 184 ASP A N 1
ATOM 1380 C CA . ASP A 1 184 ? -2.032 10.210 14.406 1.00 93.94 184 ASP A CA 1
ATOM 1381 C C . ASP A 1 184 ? -0.798 9.286 14.406 1.00 93.94 184 ASP A C 1
ATOM 1383 O O . ASP A 1 184 ? 0.050 9.407 13.521 1.00 93.94 184 ASP A O 1
ATOM 1387 N N . ASN A 1 185 ? -0.733 8.317 15.326 1.00 94.62 185 ASN A N 1
ATOM 1388 C CA . ASN A 1 185 ? 0.330 7.306 15.384 1.00 94.62 185 ASN A CA 1
ATOM 1389 C C . ASN A 1 185 ? 0.307 6.322 14.203 1.00 94.62 185 ASN A C 1
ATOM 1391 O O . ASN A 1 185 ? 1.322 5.691 13.911 1.00 94.62 185 ASN A O 1
ATOM 1395 N N . LEU A 1 186 ? -0.836 6.179 13.530 1.00 95.31 186 LEU A N 1
ATOM 1396 C CA . LEU A 1 186 ? -1.008 5.298 12.375 1.00 95.31 186 LEU A CA 1
ATOM 1397 C C . LEU A 1 186 ? -0.788 6.009 11.035 1.00 95.31 186 LEU A C 1
ATOM 1399 O O . LEU A 1 186 ? -0.930 5.375 9.992 1.00 95.31 186 LEU A O 1
ATOM 1403 N N . LYS A 1 187 ? -0.439 7.303 11.030 1.00 95.25 187 LYS A N 1
ATOM 1404 C CA . LYS A 1 187 ? -0.190 8.042 9.785 1.00 95.25 187 LYS A CA 1
ATOM 1405 C C . LYS A 1 187 ? 0.887 7.345 8.937 1.00 95.25 187 LYS A C 1
ATOM 1407 O O . LYS A 1 187 ? 2.006 7.159 9.420 1.00 95.25 187 LYS A O 1
ATOM 1412 N N . PRO A 1 188 ? 0.622 7.058 7.649 1.00 96.25 188 PRO A N 1
ATOM 1413 C CA . PRO A 1 188 ? 1.513 6.262 6.802 1.00 96.25 188 PRO A CA 1
ATOM 1414 C C . PRO A 1 188 ? 2.692 7.071 6.225 1.00 96.25 188 PRO A C 1
ATOM 1416 O O . PRO A 1 188 ? 3.079 6.897 5.072 1.00 96.25 188 PRO A O 1
ATOM 1419 N N . LEU A 1 189 ? 3.288 7.981 7.006 1.00 95.75 189 LEU A N 1
ATOM 1420 C CA . LEU A 1 189 ? 4.342 8.895 6.533 1.00 95.75 189 LEU A CA 1
ATOM 1421 C C . LEU A 1 189 ? 5.577 8.145 6.020 1.00 95.75 189 LEU A C 1
ATOM 1423 O O . LEU A 1 189 ? 6.172 8.525 5.012 1.00 95.75 189 LEU A O 1
ATOM 1427 N N . THR A 1 190 ? 5.966 7.069 6.703 1.00 95.25 190 THR A N 1
ATOM 1428 C CA . THR A 1 190 ? 7.119 6.252 6.310 1.00 95.25 190 THR A CA 1
ATOM 1429 C C . THR A 1 190 ? 6.834 5.480 5.025 1.00 95.25 190 THR A C 1
ATOM 1431 O O . THR A 1 190 ? 7.671 5.485 4.126 1.00 95.25 190 THR A O 1
ATOM 1434 N N . ALA A 1 191 ? 5.654 4.863 4.890 1.00 96.06 191 ALA A N 1
ATOM 1435 C CA . ALA A 1 191 ? 5.287 4.170 3.657 1.00 96.06 191 ALA A CA 1
ATOM 1436 C C . ALA A 1 191 ? 5.152 5.126 2.462 1.00 96.06 191 ALA A C 1
ATOM 1438 O O . ALA A 1 191 ? 5.605 4.791 1.372 1.00 96.06 191 ALA A O 1
ATOM 1439 N N . GLN A 1 192 ? 4.626 6.339 2.667 1.00 97.56 192 GLN A N 1
ATOM 1440 C CA . GLN A 1 192 ? 4.583 7.371 1.624 1.00 97.56 192 GLN A CA 1
ATOM 1441 C C . GLN A 1 192 ? 5.987 7.721 1.116 1.00 97.56 192 GLN A C 1
ATOM 1443 O O . GLN A 1 192 ? 6.214 7.759 -0.092 1.00 97.56 192 GLN A O 1
ATOM 1448 N N . ARG A 1 193 ? 6.953 7.922 2.023 1.00 97.75 193 ARG A N 1
ATOM 1449 C CA . ARG A 1 193 ? 8.354 8.176 1.645 1.00 97.75 193 ARG A CA 1
ATOM 1450 C C . ARG A 1 193 ? 8.959 7.011 0.864 1.00 97.75 193 ARG A C 1
ATOM 1452 O O . ARG A 1 193 ? 9.586 7.247 -0.162 1.00 97.75 193 ARG A O 1
ATOM 1459 N N . LEU A 1 194 ? 8.714 5.772 1.295 1.00 97.12 194 LEU A N 1
ATOM 1460 C CA . LEU A 1 194 ? 9.209 4.578 0.601 1.00 97.12 194 LEU A CA 1
ATOM 1461 C C . LEU A 1 194 ? 8.682 4.468 -0.835 1.00 97.12 194 LEU A C 1
ATOM 1463 O O . LEU A 1 194 ? 9.443 4.095 -1.722 1.00 97.12 194 LEU A O 1
ATOM 1467 N N . VAL A 1 195 ? 7.414 4.814 -1.084 1.00 97.88 195 VAL A N 1
ATOM 1468 C CA . VAL A 1 195 ? 6.855 4.841 -2.449 1.00 97.88 195 VAL A CA 1
ATOM 1469 C C . VAL A 1 195 ? 7.569 5.879 -3.312 1.00 97.88 195 VAL A C 1
ATOM 1471 O O . VAL A 1 195 ? 7.942 5.580 -4.444 1.00 97.88 195 VAL A O 1
ATOM 1474 N N . VAL A 1 196 ? 7.821 7.076 -2.775 1.00 98.06 196 VAL A N 1
ATOM 1475 C CA . VAL A 1 196 ? 8.545 8.137 -3.496 1.00 98.06 196 VAL A CA 1
ATOM 1476 C C . VAL A 1 196 ? 9.978 7.706 -3.825 1.00 98.06 196 VAL A C 1
ATOM 1478 O O . VAL A 1 196 ? 10.420 7.844 -4.965 1.00 98.06 196 VAL A O 1
ATOM 1481 N N . GLU A 1 197 ? 10.697 7.147 -2.852 1.00 97.62 197 GLU A N 1
ATOM 1482 C CA . GLU A 1 197 ? 12.068 6.658 -3.033 1.00 97.62 197 GLU A CA 1
ATOM 1483 C C . GLU A 1 197 ? 12.137 5.500 -4.040 1.00 97.62 197 GLU A C 1
ATOM 1485 O O . GLU A 1 197 ? 12.986 5.504 -4.936 1.00 97.62 197 GLU A O 1
ATOM 1490 N N . ALA A 1 198 ? 11.221 4.532 -3.942 1.00 97.62 198 ALA A N 1
ATOM 1491 C CA . ALA A 1 198 ? 11.142 3.409 -4.871 1.00 97.62 198 ALA A CA 1
ATOM 1492 C C . ALA A 1 198 ? 10.768 3.863 -6.291 1.00 97.62 198 ALA A C 1
ATOM 1494 O O . ALA A 1 198 ? 11.351 3.374 -7.258 1.00 97.62 198 ALA A O 1
ATOM 1495 N N . GLY A 1 199 ? 9.866 4.838 -6.427 1.00 97.81 199 GLY A N 1
ATOM 1496 C CA . GLY A 1 199 ? 9.496 5.426 -7.715 1.00 97.81 199 GLY A CA 1
ATOM 1497 C C . GLY A 1 199 ? 10.666 6.153 -8.382 1.00 97.81 199 GLY A C 1
ATOM 1498 O O . GLY A 1 199 ? 10.917 5.968 -9.573 1.00 97.81 199 GLY A O 1
ATOM 1499 N N . ALA A 1 200 ? 11.447 6.916 -7.612 1.00 97.94 200 ALA A N 1
ATOM 1500 C CA . ALA A 1 200 ? 12.664 7.554 -8.112 1.00 97.94 200 ALA A CA 1
ATOM 1501 C C . ALA A 1 200 ? 13.721 6.523 -8.551 1.00 97.94 200 ALA A C 1
ATOM 1503 O O . ALA A 1 200 ? 14.367 6.695 -9.588 1.00 97.94 200 ALA A O 1
ATOM 1504 N N . ALA A 1 201 ? 13.877 5.432 -7.794 1.00 97.12 201 ALA A N 1
ATOM 1505 C CA . ALA A 1 201 ? 14.778 4.339 -8.149 1.00 97.12 201 ALA A CA 1
ATOM 1506 C C . ALA A 1 201 ? 14.337 3.609 -9.428 1.00 97.12 201 ALA A C 1
ATOM 1508 O O . ALA A 1 201 ? 15.186 3.316 -10.272 1.00 97.12 201 ALA A O 1
ATOM 1509 N N . LEU A 1 202 ? 13.032 3.363 -9.599 1.00 97.69 202 LEU A N 1
ATOM 1510 C CA . LEU A 1 202 ? 12.480 2.771 -10.818 1.00 97.69 202 LEU A CA 1
ATOM 1511 C C . LEU A 1 202 ? 12.748 3.656 -12.029 1.00 97.69 202 LEU A C 1
ATOM 1513 O O . LEU A 1 202 ? 13.297 3.169 -13.012 1.00 97.69 202 LEU A O 1
ATOM 1517 N N . LYS A 1 203 ? 12.456 4.956 -11.932 1.00 96.88 203 LYS A N 1
ATOM 1518 C CA . LYS A 1 203 ? 12.725 5.898 -13.022 1.00 96.88 203 LYS A CA 1
ATOM 1519 C C . LYS A 1 203 ? 14.196 5.876 -13.440 1.00 96.88 203 LYS A C 1
ATOM 1521 O O . LYS A 1 203 ? 14.504 5.733 -14.616 1.00 96.88 203 LYS A O 1
ATOM 1526 N N . LYS A 1 204 ? 15.114 5.921 -12.470 1.00 97.56 204 LYS A N 1
ATOM 1527 C CA . LYS A 1 204 ? 16.555 5.839 -12.744 1.00 97.56 204 LYS A CA 1
ATOM 1528 C C . LYS A 1 204 ? 16.948 4.530 -13.442 1.00 97.56 204 LYS A C 1
ATOM 1530 O O . LYS A 1 204 ? 17.798 4.550 -14.328 1.00 97.56 204 LYS A O 1
ATOM 1535 N N . ALA A 1 205 ? 16.365 3.400 -13.035 1.00 96.69 205 ALA A N 1
ATOM 1536 C CA . ALA A 1 205 ? 16.610 2.110 -13.678 1.00 96.69 205 ALA A CA 1
ATOM 1537 C C . ALA A 1 205 ? 16.065 2.083 -15.115 1.00 96.69 205 ALA A C 1
ATOM 1539 O O . ALA A 1 205 ? 16.765 1.632 -16.017 1.00 96.69 205 ALA A O 1
ATOM 1540 N N . GLN A 1 206 ? 14.867 2.629 -15.341 1.00 95.56 206 GLN A N 1
ATOM 1541 C CA . GLN A 1 206 ? 14.263 2.753 -16.669 1.00 95.56 206 GLN A CA 1
ATOM 1542 C C . GLN A 1 206 ? 15.104 3.629 -17.602 1.00 95.56 206 GLN A C 1
ATOM 1544 O O . GLN A 1 206 ? 15.357 3.227 -18.733 1.00 95.56 206 GLN A O 1
ATOM 1549 N N . ASP A 1 207 ? 15.594 4.776 -17.129 1.00 94.12 207 ASP A N 1
ATOM 1550 C CA . ASP A 1 207 ? 16.443 5.672 -17.923 1.00 94.12 207 ASP A CA 1
ATOM 1551 C C . ASP A 1 207 ? 17.761 4.982 -18.331 1.00 94.12 207 ASP A C 1
ATOM 1553 O O . ASP A 1 207 ? 18.202 5.076 -19.480 1.00 94.12 207 ASP A O 1
ATOM 1557 N N . ALA A 1 208 ? 18.380 4.234 -17.410 1.00 95.25 208 ALA A N 1
ATOM 1558 C CA . ALA A 1 208 ? 19.603 3.477 -17.681 1.00 95.25 208 ALA A CA 1
ATOM 1559 C C . ALA A 1 208 ? 19.376 2.311 -18.662 1.00 95.25 208 ALA A C 1
ATOM 1561 O O . ALA A 1 208 ? 20.193 2.092 -19.567 1.00 95.25 208 ALA A O 1
ATOM 1562 N N . ALA A 1 209 ? 18.265 1.587 -18.507 1.00 93.88 209 ALA A N 1
ATOM 1563 C CA . ALA A 1 209 ? 17.858 0.513 -19.407 1.00 93.88 209 ALA A CA 1
ATOM 1564 C C . ALA A 1 209 ? 17.559 1.057 -20.812 1.00 93.88 209 ALA A C 1
ATOM 1566 O O . ALA A 1 209 ? 18.069 0.534 -21.802 1.00 93.88 209 ALA A O 1
ATOM 1567 N N . LEU A 1 210 ? 16.824 2.170 -20.901 1.00 92.25 210 LEU A N 1
ATOM 1568 C CA . LEU A 1 210 ? 16.512 2.858 -22.152 1.00 92.25 210 LEU A CA 1
ATOM 1569 C C . LEU A 1 210 ? 17.781 3.287 -22.891 1.00 92.25 210 LEU A C 1
ATOM 1571 O O . LEU A 1 210 ? 17.917 3.039 -24.090 1.00 92.25 210 LEU A O 1
ATOM 1575 N N . PHE A 1 211 ? 18.726 3.908 -22.184 1.00 90.38 211 PHE A N 1
ATOM 1576 C CA . PHE A 1 211 ? 20.003 4.308 -22.769 1.00 90.38 211 PHE A CA 1
ATOM 1577 C C . PHE A 1 211 ? 20.781 3.102 -23.312 1.00 90.38 211 PHE A C 1
ATOM 1579 O O . PHE A 1 211 ? 21.281 3.129 -24.440 1.00 90.38 211 PHE A O 1
ATOM 1586 N N . SER A 1 212 ? 20.844 2.019 -22.535 1.00 90.88 212 SER A N 1
ATOM 1587 C CA . SER A 1 212 ? 21.536 0.787 -22.925 1.00 90.88 212 SER A CA 1
ATOM 1588 C C . SER A 1 212 ? 20.888 0.131 -24.148 1.00 90.88 212 SER A C 1
ATOM 1590 O O . SER A 1 212 ? 21.594 -0.259 -25.080 1.00 90.88 212 SER A O 1
ATOM 1592 N N . LEU A 1 213 ? 19.554 0.089 -24.193 1.00 90.00 213 LEU A N 1
ATOM 1593 C CA . LEU A 1 213 ? 18.781 -0.419 -25.323 1.00 90.00 213 LEU A CA 1
ATOM 1594 C C . LEU A 1 213 ? 19.007 0.418 -26.588 1.00 90.00 213 LEU A C 1
ATOM 1596 O O . LEU A 1 213 ? 19.300 -0.134 -27.647 1.00 90.00 213 LEU A O 1
ATOM 1600 N N . ARG A 1 214 ? 18.929 1.751 -26.490 1.00 86.75 214 ARG A N 1
ATOM 1601 C CA . ARG A 1 214 ? 19.191 2.653 -27.625 1.00 86.75 214 ARG A CA 1
ATOM 1602 C C . ARG A 1 214 ? 20.605 2.469 -28.168 1.00 86.75 214 ARG A C 1
ATOM 1604 O O . ARG A 1 214 ? 20.789 2.358 -29.377 1.00 86.75 214 ARG A O 1
ATOM 1611 N N . LYS A 1 215 ? 21.597 2.349 -27.285 1.00 88.38 215 LYS A N 1
ATOM 1612 C CA . LYS A 1 215 ? 22.984 2.062 -27.671 1.00 88.38 215 LYS A CA 1
ATOM 1613 C C . LYS A 1 215 ? 23.121 0.717 -28.390 1.00 88.38 215 LYS A C 1
ATOM 1615 O O . LYS A 1 215 ? 23.852 0.629 -29.373 1.00 88.38 215 LYS A O 1
ATOM 1620 N N . ALA A 1 216 ? 22.439 -0.325 -27.915 1.00 88.00 216 ALA A N 1
ATOM 1621 C CA . ALA A 1 216 ? 22.431 -1.633 -28.570 1.00 88.00 216 ALA A CA 1
ATOM 1622 C C . ALA A 1 216 ? 21.787 -1.565 -29.963 1.00 88.00 216 ALA A C 1
ATOM 1624 O O . ALA A 1 216 ? 22.336 -2.110 -30.916 1.00 88.00 216 ALA A O 1
ATOM 1625 N N . ARG A 1 217 ? 20.676 -0.833 -30.098 1.00 86.56 217 ARG A N 1
ATOM 1626 C CA . ARG A 1 217 ? 19.991 -0.602 -31.378 1.00 86.56 217 ARG A CA 1
ATOM 1627 C C . ARG A 1 217 ? 20.865 0.136 -32.389 1.00 86.56 217 ARG A C 1
ATOM 1629 O O . ARG A 1 217 ? 20.943 -0.293 -33.531 1.00 86.56 217 ARG A O 1
ATOM 1636 N N . ILE A 1 218 ? 21.567 1.191 -31.972 1.00 85.06 218 ILE A N 1
ATOM 1637 C CA . ILE A 1 218 ? 22.509 1.908 -32.849 1.00 85.06 218 ILE A CA 1
ATOM 1638 C C . ILE A 1 218 ? 23.597 0.958 -33.361 1.00 85.06 218 ILE A C 1
ATOM 1640 O O . ILE A 1 218 ? 23.842 0.907 -34.559 1.00 85.06 218 ILE A O 1
ATOM 1644 N N . ARG A 1 219 ? 24.188 0.141 -32.481 1.00 86.69 219 ARG A N 1
ATOM 1645 C CA . ARG A 1 219 ? 25.208 -0.844 -32.878 1.00 86.69 219 ARG A CA 1
ATOM 1646 C C . ARG A 1 219 ? 24.680 -1.889 -33.862 1.00 86.69 219 ARG A C 1
ATOM 1648 O O . ARG A 1 219 ? 25.408 -2.280 -34.766 1.00 86.69 219 ARG A O 1
ATOM 1655 N N . ALA A 1 220 ? 23.437 -2.339 -33.692 1.00 84.56 220 ALA A N 1
ATOM 1656 C CA . ALA A 1 220 ? 22.806 -3.268 -34.628 1.00 84.56 220 ALA A CA 1
ATOM 1657 C C . ALA A 1 220 ? 22.646 -2.638 -36.023 1.00 84.56 220 ALA A C 1
ATOM 1659 O O . ALA A 1 220 ? 22.954 -3.278 -37.024 1.00 84.56 220 ALA A O 1
ATOM 1660 N N . LEU A 1 221 ? 22.249 -1.362 -36.087 1.00 82.69 221 LEU A N 1
ATOM 1661 C CA . LEU A 1 221 ? 22.159 -0.614 -37.345 1.00 82.69 221 LEU A CA 1
ATOM 1662 C C . LEU A 1 221 ? 23.529 -0.381 -37.993 1.00 82.69 221 LEU A C 1
ATOM 1664 O O . LEU A 1 221 ? 23.657 -0.507 -39.207 1.00 82.69 221 LEU A O 1
ATOM 1668 N N . GLU A 1 222 ? 24.552 -0.052 -37.201 1.00 83.12 222 GLU A N 1
ATOM 1669 C CA . GLU A 1 222 ? 25.926 0.109 -37.691 1.00 83.12 222 GLU A CA 1
ATOM 1670 C C . GLU A 1 222 ? 26.453 -1.186 -38.321 1.00 83.12 222 GLU A C 1
ATOM 1672 O O . GLU A 1 222 ? 27.023 -1.145 -39.409 1.00 83.12 222 GLU A O 1
ATOM 1677 N N . LEU A 1 223 ? 26.232 -2.331 -37.667 1.00 85.38 223 LEU A N 1
ATOM 1678 C CA . LEU A 1 223 ? 26.624 -3.639 -38.194 1.00 85.38 223 LEU A CA 1
ATOM 1679 C C . LEU A 1 223 ? 25.885 -3.968 -39.494 1.00 85.38 223 LEU A C 1
ATOM 1681 O O . LEU A 1 223 ? 26.532 -4.299 -40.482 1.00 85.38 223 LEU A O 1
ATOM 1685 N N . ALA A 1 224 ? 24.563 -3.787 -39.528 1.00 80.81 224 ALA A N 1
ATOM 1686 C CA . ALA A 1 224 ? 23.774 -4.025 -40.734 1.00 80.81 224 ALA A CA 1
ATOM 1687 C C . ALA A 1 224 ? 24.228 -3.151 -41.915 1.00 80.81 224 ALA A C 1
ATOM 1689 O O . ALA A 1 224 ? 24.330 -3.638 -43.039 1.00 80.81 224 ALA A O 1
ATOM 1690 N N . LEU A 1 225 ? 24.563 -1.880 -41.662 1.00 78.31 225 LEU A N 1
ATOM 1691 C CA . LEU A 1 225 ? 25.093 -0.984 -42.690 1.00 78.31 225 LEU A CA 1
ATOM 1692 C C . LEU A 1 225 ? 26.434 -1.482 -43.243 1.00 78.31 225 LEU A C 1
ATOM 1694 O O . LEU A 1 225 ? 26.675 -1.416 -44.448 1.00 78.31 225 LEU A O 1
ATOM 1698 N N . ILE A 1 226 ? 27.326 -1.941 -42.363 1.00 82.62 226 ILE A N 1
ATOM 1699 C CA . ILE A 1 226 ? 28.632 -2.480 -42.756 1.00 82.62 226 ILE A CA 1
ATOM 1700 C C . ILE A 1 226 ? 28.449 -3.750 -43.595 1.00 82.62 226 ILE A C 1
ATOM 1702 O O . ILE A 1 226 ? 29.118 -3.901 -44.622 1.00 82.62 226 ILE A O 1
ATOM 1706 N N . ASP A 1 227 ? 27.531 -4.629 -43.201 1.00 80.44 227 ASP A N 1
ATOM 1707 C CA . ASP A 1 227 ? 27.235 -5.871 -43.915 1.00 80.44 227 ASP A CA 1
ATOM 1708 C C . ASP A 1 227 ? 26.637 -5.594 -45.302 1.00 80.44 227 ASP A C 1
ATOM 1710 O O . ASP A 1 227 ? 27.117 -6.136 -46.302 1.00 80.44 227 ASP A O 1
ATOM 1714 N N . GLU A 1 228 ? 25.663 -4.685 -45.397 1.00 77.38 228 GLU A N 1
ATOM 1715 C CA . GLU A 1 228 ? 25.054 -4.277 -46.668 1.00 77.38 228 GLU A CA 1
ATOM 1716 C C . GLU A 1 228 ? 26.081 -3.610 -47.594 1.00 77.38 228 GLU A C 1
ATOM 1718 O O . GLU A 1 228 ? 26.162 -3.930 -48.783 1.00 77.38 228 GLU A O 1
ATOM 1723 N N . HIS A 1 229 ? 26.939 -2.741 -47.049 1.00 74.69 229 HIS A N 1
ATOM 1724 C CA . HIS A 1 229 ? 28.027 -2.143 -47.817 1.00 74.69 229 HIS A CA 1
ATOM 1725 C C . HIS A 1 229 ? 28.984 -3.202 -48.366 1.00 74.69 229 HIS A C 1
ATOM 1727 O O . HIS A 1 229 ? 29.364 -3.158 -49.538 1.00 74.69 229 HIS A O 1
ATOM 1733 N N . THR A 1 230 ? 29.363 -4.166 -47.530 1.00 78.38 230 THR A N 1
ATOM 1734 C CA . THR A 1 230 ? 30.269 -5.247 -47.919 1.00 78.38 230 THR A CA 1
ATOM 1735 C C . THR A 1 230 ? 29.654 -6.093 -49.035 1.00 78.38 230 THR A C 1
ATOM 1737 O O . THR A 1 230 ? 30.338 -6.397 -50.015 1.00 78.38 230 THR A O 1
ATOM 1740 N N . ALA A 1 231 ? 28.359 -6.409 -48.942 1.00 78.19 231 ALA A N 1
ATOM 1741 C CA . ALA A 1 231 ? 27.625 -7.122 -49.983 1.00 78.19 231 ALA A CA 1
ATOM 1742 C C . ALA A 1 231 ? 27.610 -6.344 -51.312 1.00 78.19 231 ALA A C 1
ATOM 1744 O O . ALA A 1 231 ? 27.963 -6.904 -52.352 1.00 78.19 231 ALA A O 1
ATOM 1745 N N . ALA A 1 232 ? 27.313 -5.042 -51.272 1.00 73.62 232 ALA A N 1
ATOM 1746 C CA . ALA A 1 232 ? 27.300 -4.183 -52.457 1.00 73.62 232 ALA A CA 1
ATOM 1747 C C . ALA A 1 232 ? 28.679 -4.092 -53.142 1.00 73.62 232 ALA A C 1
ATOM 1749 O O . ALA A 1 232 ? 28.773 -4.096 -54.370 1.00 73.62 232 ALA A O 1
ATOM 1750 N N . VAL A 1 233 ? 29.770 -4.042 -52.369 1.00 73.19 233 VAL A N 1
ATOM 1751 C CA . VAL A 1 233 ? 31.140 -4.037 -52.914 1.00 7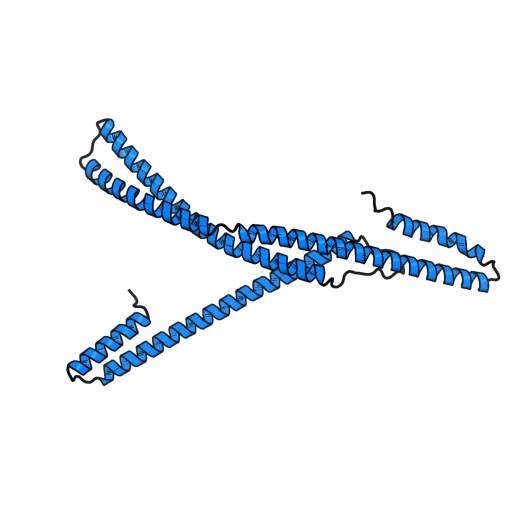3.19 233 VAL A CA 1
ATOM 1752 C C . VAL A 1 233 ? 31.487 -5.373 -53.575 1.00 73.19 233 VAL A C 1
ATOM 1754 O O . VAL A 1 233 ? 32.102 -5.387 -54.644 1.00 73.19 233 VAL A O 1
ATOM 1757 N N . ILE A 1 234 ? 31.094 -6.499 -52.969 1.00 77.00 234 ILE A N 1
ATOM 1758 C CA . ILE A 1 234 ? 31.292 -7.835 -53.552 1.00 77.00 234 ILE A CA 1
ATOM 1759 C C . ILE A 1 234 ? 30.541 -7.950 -54.884 1.00 77.00 234 ILE A C 1
ATOM 1761 O O . ILE A 1 234 ? 31.116 -8.415 -55.870 1.00 77.00 234 ILE A O 1
ATOM 1765 N N . GLU A 1 235 ? 29.293 -7.484 -54.938 1.00 73.94 235 GLU A N 1
ATOM 1766 C CA . GLU A 1 235 ? 28.484 -7.498 -56.156 1.00 73.94 235 GLU A CA 1
ATOM 1767 C C . GLU A 1 235 ? 29.079 -6.601 -57.254 1.00 73.94 235 GLU A C 1
ATOM 1769 O O . GLU A 1 235 ? 29.243 -7.043 -58.393 1.00 73.94 235 GLU A O 1
ATOM 1774 N N . ALA A 1 236 ? 29.496 -5.378 -56.913 1.00 68.56 236 ALA A N 1
ATOM 1775 C CA . ALA A 1 236 ? 30.147 -4.469 -57.856 1.00 68.56 236 ALA A CA 1
ATOM 1776 C C . ALA A 1 236 ? 31.433 -5.077 -58.445 1.00 68.56 236 ALA A C 1
ATOM 1778 O O . ALA A 1 236 ? 31.650 -5.015 -59.659 1.00 68.56 236 ALA A O 1
ATOM 1779 N N . ARG A 1 237 ? 32.254 -5.734 -57.611 1.00 73.50 237 ARG A N 1
ATOM 1780 C CA . ARG A 1 237 ? 33.445 -6.467 -58.071 1.00 73.50 237 ARG A CA 1
ATOM 1781 C C . ARG A 1 237 ? 33.083 -7.623 -59.005 1.00 73.50 237 ARG A C 1
ATOM 1783 O O . ARG A 1 237 ? 33.751 -7.798 -60.022 1.00 73.50 237 ARG A O 1
ATOM 1790 N N . ALA A 1 238 ? 32.032 -8.389 -58.703 1.00 76.19 238 ALA A N 1
ATOM 1791 C CA . ALA A 1 238 ? 31.570 -9.483 -59.562 1.00 76.19 238 ALA A CA 1
ATOM 1792 C C . ALA A 1 238 ? 31.106 -8.992 -60.947 1.00 76.19 238 ALA A C 1
ATOM 1794 O O . ALA A 1 238 ? 31.254 -9.704 -61.938 1.00 76.19 238 ALA A O 1
ATOM 1795 N N . GLN A 1 239 ? 30.604 -7.759 -61.027 1.00 76.94 239 GLN A N 1
ATOM 1796 C CA . GLN A 1 239 ? 30.187 -7.102 -62.269 1.00 76.94 239 GLN A CA 1
ATOM 1797 C C . GLN A 1 239 ? 31.335 -6.371 -62.998 1.00 76.94 239 GLN A C 1
ATOM 1799 O O . GLN A 1 239 ? 31.107 -5.748 -64.034 1.00 76.94 239 GLN A O 1
ATOM 1804 N N . GLY A 1 240 ? 32.572 -6.434 -62.486 1.00 71.38 240 GLY A N 1
ATOM 1805 C CA . GLY A 1 240 ? 33.733 -5.750 -63.069 1.00 71.38 240 GLY A CA 1
ATOM 1806 C C . GLY A 1 240 ? 33.710 -4.225 -62.907 1.00 71.38 240 GLY A C 1
ATOM 1807 O O . GLY A 1 240 ? 34.442 -3.519 -63.603 1.00 71.38 240 GLY A O 1
ATOM 1808 N N . LEU A 1 241 ? 32.867 -3.711 -62.009 1.00 68.38 241 LEU A N 1
ATOM 1809 C CA . LEU A 1 241 ? 32.751 -2.294 -61.686 1.00 68.38 241 LEU A CA 1
ATOM 1810 C C . LEU A 1 241 ? 33.735 -1.908 -60.571 1.00 68.38 241 LEU A C 1
ATOM 1812 O O . LEU A 1 241 ? 34.226 -2.742 -59.809 1.00 68.38 241 LEU A O 1
ATOM 1816 N N . SER A 1 242 ? 34.030 -0.611 -60.475 1.00 60.50 242 SER A N 1
ATOM 1817 C CA . SER A 1 242 ? 34.867 -0.058 -59.407 1.00 60.50 242 SER A CA 1
ATOM 1818 C C . SER A 1 242 ? 34.225 -0.280 -58.032 1.00 60.50 242 SER A C 1
ATOM 1820 O O . SER A 1 242 ? 33.013 -0.164 -57.855 1.00 60.50 242 SER A O 1
ATOM 1822 N N . GLU A 1 243 ? 35.049 -0.501 -57.014 1.00 56.81 243 GLU A N 1
ATOM 1823 C CA . GLU A 1 243 ? 34.610 -0.612 -55.614 1.00 56.81 243 GLU A CA 1
ATOM 1824 C C . GLU A 1 243 ? 33.877 0.658 -55.140 1.00 56.81 243 GLU A C 1
ATOM 1826 O O . GLU A 1 243 ? 33.015 0.610 -54.266 1.00 56.81 243 GLU A O 1
ATOM 1831 N N . PHE A 1 244 ? 34.159 1.798 -55.782 1.00 53.94 244 PHE A N 1
ATOM 1832 C CA . PHE A 1 244 ? 33.557 3.095 -55.475 1.00 53.94 244 PHE A CA 1
ATOM 1833 C C . PHE A 1 244 ? 32.198 3.328 -56.154 1.00 53.94 244 PHE A C 1
ATOM 1835 O O . PHE A 1 244 ? 31.475 4.245 -55.763 1.00 53.94 244 PHE A O 1
ATOM 1842 N N . THR A 1 245 ? 31.814 2.510 -57.142 1.00 52.81 245 THR A N 1
ATOM 1843 C CA . THR A 1 245 ? 30.504 2.633 -57.812 1.00 52.81 245 THR A CA 1
ATOM 1844 C C . THR A 1 245 ? 29.328 2.109 -56.976 1.00 52.81 245 THR A C 1
ATOM 1846 O O . THR A 1 245 ? 28.196 2.473 -57.273 1.00 52.81 245 THR A O 1
ATOM 1849 N N . GLY A 1 246 ? 29.572 1.355 -55.893 1.00 49.00 246 GLY A N 1
ATOM 1850 C CA . GLY A 1 246 ? 28.540 0.921 -54.930 1.00 49.00 246 GLY A CA 1
ATOM 1851 C C . GLY A 1 246 ? 28.203 1.942 -53.825 1.00 49.00 246 GLY A C 1
ATOM 1852 O O . GLY A 1 246 ? 27.224 1.787 -53.102 1.00 49.00 246 GLY A O 1
ATOM 1853 N N . ILE A 1 247 ? 28.979 3.023 -53.700 1.00 49.94 247 ILE A N 1
ATOM 1854 C CA . ILE A 1 247 ? 28.835 4.058 -52.655 1.00 49.94 247 ILE A CA 1
ATOM 1855 C C . ILE A 1 247 ? 27.544 4.909 -52.754 1.00 49.94 247 ILE A C 1
ATOM 1857 O O . ILE A 1 247 ? 27.054 5.340 -51.707 1.00 49.94 247 ILE A O 1
ATOM 1861 N N . PRO A 1 248 ? 26.937 5.173 -53.934 1.00 51.41 248 PRO A N 1
ATOM 1862 C CA . PRO A 1 248 ? 25.695 5.944 -54.012 1.00 51.41 248 PRO A CA 1
ATOM 1863 C C . PRO A 1 248 ? 24.525 5.309 -53.248 1.00 51.41 248 PRO A C 1
ATOM 1865 O O . PRO A 1 248 ? 23.708 6.056 -52.716 1.00 51.41 248 PRO A O 1
ATOM 1868 N N . MET A 1 249 ? 24.477 3.974 -53.128 1.00 48.16 249 MET A N 1
ATOM 1869 C CA . MET A 1 249 ? 23.432 3.275 -52.366 1.00 48.16 249 MET A CA 1
ATOM 1870 C C . MET A 1 249 ? 23.550 3.479 -50.848 1.00 48.16 249 MET A C 1
ATOM 1872 O O . MET A 1 249 ? 22.532 3.540 -50.168 1.00 48.16 249 MET A O 1
ATOM 1876 N N . LEU A 1 250 ? 24.756 3.725 -50.316 1.00 48.59 250 LEU A N 1
ATOM 1877 C CA . LEU A 1 250 ? 24.949 4.007 -48.885 1.00 48.59 250 LEU A CA 1
ATOM 1878 C C . LEU A 1 250 ? 24.401 5.357 -48.429 1.00 48.59 250 LEU A C 1
ATOM 1880 O O . LEU A 1 250 ? 24.146 5.541 -47.238 1.00 48.59 250 LEU A O 1
ATOM 1884 N N . ARG A 1 251 ? 24.264 6.336 -49.331 1.00 49.53 251 ARG A N 1
ATOM 1885 C CA . ARG A 1 251 ? 23.784 7.670 -48.938 1.00 49.53 251 ARG A CA 1
ATOM 1886 C C . ARG A 1 251 ? 22.334 7.640 -48.471 1.00 49.53 251 ARG A C 1
ATOM 1888 O O . ARG A 1 251 ? 21.986 8.426 -47.589 1.00 49.53 251 ARG A O 1
ATOM 1895 N N . ASP A 1 252 ? 21.518 6.748 -49.023 1.00 47.59 252 ASP A N 1
ATOM 1896 C CA . ASP A 1 252 ? 20.116 6.615 -48.633 1.00 47.59 252 ASP A CA 1
ATOM 1897 C C . ASP A 1 252 ? 19.978 5.883 -47.291 1.00 47.59 252 ASP A C 1
ATOM 1899 O O . ASP A 1 252 ? 19.235 6.348 -46.423 1.00 47.59 252 ASP A O 1
ATOM 1903 N N . THR A 1 253 ? 20.796 4.860 -47.030 1.00 49.09 253 THR A N 1
ATOM 1904 C CA . THR A 1 253 ? 20.855 4.169 -45.731 1.00 49.09 253 THR A CA 1
ATOM 1905 C C . THR A 1 253 ? 21.459 5.035 -44.616 1.00 49.09 253 THR A C 1
ATOM 1907 O O . THR A 1 253 ? 20.907 5.099 -43.516 1.00 49.09 253 THR A O 1
ATOM 1910 N N . GLN A 1 254 ? 22.517 5.811 -44.891 1.00 50.28 254 GLN A N 1
ATOM 1911 C CA . GLN A 1 254 ? 23.049 6.807 -43.943 1.00 50.28 254 GLN A CA 1
ATOM 1912 C C . GLN A 1 254 ? 22.011 7.883 -43.589 1.00 50.28 254 GLN A C 1
ATOM 1914 O O . GLN A 1 254 ? 21.950 8.336 -42.444 1.00 50.28 254 GLN A O 1
ATOM 1919 N N . ARG A 1 255 ? 21.157 8.282 -44.542 1.00 51.69 255 ARG A N 1
ATOM 1920 C CA . ARG A 1 255 ? 20.056 9.227 -44.292 1.00 51.69 255 ARG A CA 1
ATOM 1921 C C . ARG A 1 255 ? 19.011 8.666 -43.333 1.00 51.69 255 ARG A C 1
ATOM 1923 O O . ARG A 1 255 ? 18.476 9.429 -42.529 1.00 51.69 255 ARG A O 1
ATOM 1930 N N . VAL A 1 256 ? 18.726 7.365 -43.410 1.00 51.78 256 VAL A N 1
ATOM 1931 C CA . VAL A 1 256 ? 17.810 6.671 -42.493 1.00 51.78 256 VAL A CA 1
ATOM 1932 C C . VAL A 1 256 ? 18.414 6.618 -41.090 1.00 51.78 256 VAL A C 1
ATOM 1934 O O . VAL A 1 256 ? 17.756 7.061 -40.152 1.00 51.78 256 VAL A O 1
ATOM 1937 N N . ILE A 1 257 ? 19.690 6.234 -40.963 1.00 49.06 257 ILE A N 1
ATOM 1938 C CA . ILE A 1 257 ? 20.407 6.149 -39.677 1.00 49.06 257 ILE A CA 1
ATOM 1939 C C . ILE A 1 257 ? 20.502 7.521 -38.987 1.00 49.06 257 ILE A C 1
ATOM 1941 O O . ILE A 1 257 ? 20.191 7.643 -37.798 1.00 49.06 257 ILE A O 1
ATOM 1945 N N . HIS A 1 258 ? 20.838 8.585 -39.726 1.00 48.88 258 HIS A N 1
ATOM 1946 C CA . HIS A 1 258 ? 20.874 9.944 -39.177 1.00 48.88 258 HIS A CA 1
ATOM 1947 C C . HIS A 1 258 ? 19.482 10.508 -38.853 1.00 48.88 258 HIS A C 1
ATOM 1949 O O . HIS A 1 258 ? 19.358 11.271 -37.897 1.00 48.88 258 HIS A O 1
ATOM 1955 N N . ARG A 1 259 ? 18.415 10.119 -39.571 1.00 47.78 259 ARG A N 1
ATOM 1956 C CA . ARG A 1 259 ? 17.034 10.473 -39.186 1.00 47.78 259 ARG A CA 1
ATOM 1957 C C . ARG A 1 259 ? 16.585 9.773 -37.910 1.00 47.78 259 ARG A C 1
ATOM 1959 O O . ARG A 1 259 ? 15.844 10.383 -37.152 1.00 47.78 259 ARG A O 1
ATOM 1966 N N . THR A 1 260 ? 17.019 8.539 -37.663 1.00 46.59 260 THR A N 1
ATOM 1967 C CA . THR A 1 260 ? 16.788 7.843 -36.386 1.00 46.59 260 THR A CA 1
ATOM 1968 C C . THR A 1 260 ? 17.644 8.393 -35.242 1.00 46.59 260 THR A C 1
ATOM 1970 O O . THR A 1 260 ? 17.201 8.356 -34.100 1.00 46.59 260 THR A O 1
ATOM 1973 N N . ALA A 1 261 ? 18.817 8.971 -35.525 1.00 45.56 261 ALA A N 1
ATOM 1974 C CA . ALA A 1 261 ? 19.649 9.651 -34.526 1.00 45.56 261 ALA A CA 1
ATOM 1975 C C . ALA A 1 261 ? 19.176 11.086 -34.206 1.00 45.56 261 ALA A C 1
ATOM 1977 O O . ALA A 1 261 ? 19.335 11.548 -33.084 1.00 45.56 261 ALA A O 1
ATOM 1978 N N . ALA A 1 262 ? 18.529 11.780 -35.149 1.00 45.38 262 ALA A N 1
ATOM 1979 C CA . ALA A 1 262 ? 18.031 13.153 -34.982 1.00 45.38 262 ALA A CA 1
ATOM 1980 C C . ALA A 1 262 ? 16.796 13.297 -34.055 1.00 45.38 262 ALA A C 1
ATOM 1982 O O . ALA A 1 262 ? 16.129 14.330 -34.069 1.00 45.38 262 ALA A O 1
ATOM 1983 N N . TRP A 1 263 ? 16.483 12.283 -33.244 1.00 43.06 263 TRP A N 1
ATOM 1984 C CA . TRP A 1 263 ? 15.408 12.310 -32.241 1.00 43.06 263 TRP A CA 1
ATOM 1985 C C . TRP A 1 263 ? 15.854 12.911 -30.895 1.00 43.06 263 TRP A C 1
ATOM 1987 O O . TRP A 1 263 ? 15.129 12.808 -29.912 1.00 43.06 263 TRP A O 1
ATOM 1997 N N . GLU A 1 264 ? 17.029 13.545 -30.837 1.00 39.72 264 GLU A N 1
ATOM 1998 C CA . GLU A 1 264 ? 17.562 14.186 -29.624 1.00 39.72 264 GLU A CA 1
ATOM 1999 C C . GLU A 1 264 ? 16.991 15.588 -29.322 1.00 39.72 264 GLU A C 1
ATOM 2001 O O . GLU A 1 264 ? 17.405 16.179 -28.334 1.00 39.72 264 GLU A O 1
ATOM 2006 N N . ASP A 1 265 ? 16.014 16.109 -30.083 1.00 38.50 265 ASP A N 1
ATOM 2007 C CA . ASP A 1 265 ? 15.543 17.503 -29.917 1.00 38.50 265 ASP A CA 1
ATOM 2008 C C . ASP A 1 265 ? 14.006 17.714 -29.921 1.00 38.50 265 ASP A C 1
ATOM 2010 O O . ASP A 1 265 ? 13.509 18.759 -30.350 1.00 38.50 265 ASP A O 1
ATOM 2014 N N . ARG A 1 266 ? 13.208 16.750 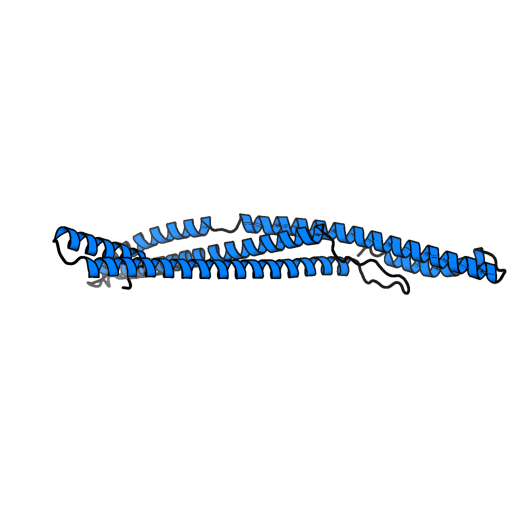-29.433 1.00 34.50 266 ARG A N 1
ATOM 2015 C CA . ARG A 1 266 ? 11.782 16.987 -29.108 1.00 34.50 266 ARG A CA 1
ATOM 2016 C C . ARG A 1 266 ? 11.336 16.328 -27.814 1.00 34.50 266 ARG A C 1
ATOM 2018 O O . ARG A 1 266 ? 11.597 15.118 -27.658 1.00 34.50 266 ARG A O 1
#

Radius of gyration: 38.08 Å; Cα contacts (8 Å, |Δi|>4): 179; chains: 1; bounding box: 73×72×111 Å

Solvent-accessible surface area (backbone atoms only — not comparable to full-atom values): 14053 Å² total; per-residue (Å²): 134,85,73,51,49,63,56,46,32,53,51,26,48,52,52,33,51,58,26,59,78,72,69,48,86,47,66,69,32,52,51,44,30,54,52,24,50,52,50,35,53,50,54,51,49,53,51,54,50,52,54,51,53,50,52,50,53,54,49,51,55,51,51,54,44,22,54,53,41,28,52,52,53,46,51,53,32,50,62,72,61,52,86,87,78,54,90,95,55,85,62,74,76,75,87,76,56,68,60,37,42,53,23,23,37,47,26,36,53,24,48,52,48,29,53,55,35,42,53,53,21,52,54,36,43,53,54,24,51,53,48,45,49,53,37,51,55,45,50,51,53,46,51,53,53,53,52,34,46,75,71,70,67,65,55,93,60,50,65,62,52,47,52,53,46,50,55,50,44,58,54,40,53,54,53,33,53,53,32,44,53,56,22,62,73,36,55,44,62,69,35,52,50,44,30,53,54,25,48,54,49,24,53,54,30,37,55,52,49,33,53,52,47,50,52,50,34,52,52,47,52,53,50,52,51,51,51,52,50,52,50,40,33,53,51,27,49,75,71,74,44,56,67,70,72,42,51,72,66,50,56,60,55,51,51,51,55,51,60,68,60,65,64,83,80,123

pLDDT: mean 84.11, std 14.38, range [34.5, 98.06]

Nearest PDB structures (foldseek):
  3plt-assembly1_B  TM=3.076E-01  e=3.967E+00  Saccharomyces cerevisiae
  7sqc-assembly1_1J  TM=1.926E-01  e=2.509E+00  Chlamydomonas reinhardtii

Foldseek 3Di:
DDDDLVRQLVVLVVVLVVCVVVVHPSVVSVVSNVVSVVVVVVVVVVVVVVVVVVVVVLVVVLVVLLVVQLVVLQVVLQVVLDDPDDPPFDADGCPDDPQLSVLSSLLSVLVSLLVVLVVVLVVLVVVLVVLVVVLVVLVVVLVVLVVCVVVVVHDPCSVVSNVVSVVVNVVSVVVSVVSVVVSVVSPCPVSVVSNVVSVVSSVVSSVVSSVVSNVRRLVSLVVVLVVVLVVLLVVCVVVVHDSCVSVVVSVVSVVVSVVSVVPPPD

Secondary structure (DSSP, 8-state):
-PPPHHHHHHHHHHHHHHHHHHT---HHHHHHHHHHHHHHHHHHHHHHHHHHHHHHHHHHHHHHHHHHHHHHHHHHHHHHT-----TT------S--HHHHHHHHHHHHHHHHHHHHHHHHHHHHHHHHHHHHHHHHHHHHHHHHHHHHHTT---TTHHHHHHHHHHHHHHHHHHHHHHHHHHHHT--HHHHHHHHHHHHHHHHHHHHHHHHHHHHHHHHHHHHHHHHHHHHHHHHHHTT--GGGGHHHHHHHHHHHHHHHTTTT-

Mean predicted aligned error: 11.62 Å